Protein AF-A0A0L0D6B1-F1 (afdb_monomer)

Solvent-accessible surface area (backbone atoms only — not comparable to full-atom values): 14442 Å² total; per-residue (Å²): 142,92,82,85,78,77,82,73,66,74,79,76,73,70,81,92,78,76,87,82,82,88,80,96,65,91,81,49,82,68,56,59,53,52,51,50,52,52,47,51,52,50,51,51,51,50,52,54,49,52,52,51,53,51,51,53,53,50,52,52,55,50,50,55,50,49,51,54,49,50,53,50,52,53,48,51,53,51,49,52,54,51,51,54,52,49,53,53,50,50,52,51,50,51,53,50,51,54,50,49,53,55,49,53,54,50,52,53,53,49,52,51,53,51,53,52,52,53,54,50,49,55,52,49,53,53,51,50,53,53,50,52,53,50,50,54,50,51,50,52,50,49,28,50,50,26,43,52,49,54,51,50,46,49,52,52,36,55,51,57,54,67,32,67,84,54,46,52,61,52,52,53,56,47,70,73,44,100,58,55,72,68,59,37,54,49,48,53,52,50,51,42,50,53,52,36,55,51,49,46,52,52,52,48,54,51,31,40,76,69,70,75,34,84,74,83,35,50,68,61,64,59,48,52,51,49,48,53,52,50,53,52,49,51,52,52,49,53,53,52,59,73,65,55,78,92,84,84,89,86,81,134

Secondary structure (DSSP, 8-state):
---SSSSSSTTS----------------HHHHHHHHHHHHHHHHHHHHHHHHHHHHHHHHHHHHHHHHHHHHHHHHHHHHHHHHHHHHHHHHHHHHHHHHHHHHHHHHHHHHHHHHHHHHHHHHHHHHHHHHHHHHHHHHHHHHHHHHHHHHHHHHHHHHHTSHHHHHHHHHHHHHS---HHHHHHHHHHHHHHHHHHHHHHHHHHHHHTTS--SSS-HHHHHHHHHHHHHHHHHHHHHHHHTS----S---

Mean predicted aligned error: 19.85 Å

Radius of gyration: 70.92 Å; Cα contacts (8 Å, |Δi|>4): 52; chains: 1; bounding box: 145×28×189 Å

Structure (mmCIF, N/CA/C/O backbone):
data_AF-A0A0L0D6B1-F1
#
_entry.id   AF-A0A0L0D6B1-F1
#
loop_
_atom_site.group_PDB
_atom_site.id
_atom_site.type_symbol
_atom_site.label_atom_id
_atom_site.label_alt_id
_atom_site.label_comp_id
_atom_site.label_asym_id
_atom_site.label_entity_id
_atom_site.label_seq_id
_atom_site.pdbx_PDB_ins_code
_atom_site.Cartn_x
_atom_site.Cartn_y
_atom_site.Cartn_z
_atom_site.occupancy
_atom_site.B_iso_or_equiv
_atom_site.auth_seq_id
_atom_site.auth_comp_id
_atom_site.auth_asym_id
_atom_site.auth_atom_id
_atom_site.pdbx_PDB_model_num
ATOM 1 N N . MET A 1 1 ? 24.589 5.179 -78.604 1.00 42.34 1 MET A N 1
ATOM 2 C CA . MET A 1 1 ? 24.518 5.870 -79.911 1.00 42.34 1 MET A CA 1
ATOM 3 C C . MET A 1 1 ? 25.878 5.744 -80.586 1.00 42.34 1 MET A C 1
ATOM 5 O O . MET A 1 1 ? 26.685 6.653 -80.509 1.00 42.34 1 MET A O 1
ATOM 9 N N . LEU A 1 2 ? 26.159 4.575 -81.167 1.00 37.47 2 LEU A N 1
ATOM 10 C CA . LEU A 1 2 ? 27.399 4.261 -81.888 1.00 37.47 2 LEU A CA 1
ATOM 11 C C . LEU A 1 2 ? 27.005 3.917 -83.324 1.00 37.47 2 LEU A C 1
ATOM 13 O O . LEU A 1 2 ? 26.861 2.754 -83.682 1.00 37.47 2 LEU A O 1
ATOM 17 N N . GLN A 1 3 ? 26.690 4.942 -84.109 1.00 40.88 3 GLN A N 1
ATOM 18 C CA . GLN A 1 3 ? 26.280 4.781 -85.501 1.00 40.88 3 GLN A CA 1
ATOM 19 C C . GLN A 1 3 ? 26.744 6.027 -86.257 1.00 40.88 3 GLN A C 1
ATOM 21 O O . GLN A 1 3 ? 26.030 7.022 -86.328 1.00 40.88 3 GLN A O 1
ATOM 26 N N . GLY A 1 4 ? 27.997 6.018 -86.716 1.00 39.50 4 GLY A N 1
ATOM 27 C CA . GLY A 1 4 ? 28.553 7.181 -87.416 1.00 39.50 4 GLY A CA 1
ATOM 28 C C . GLY A 1 4 ? 30.048 7.178 -87.736 1.00 39.50 4 GLY A C 1
ATOM 29 O O . GLY A 1 4 ? 30.543 8.219 -88.150 1.00 39.50 4 GLY A O 1
ATOM 30 N N . MET A 1 5 ? 30.781 6.070 -87.559 1.00 37.62 5 MET A N 1
ATOM 31 C CA . MET A 1 5 ? 32.229 6.021 -87.852 1.00 37.62 5 MET A CA 1
ATOM 32 C C . MET A 1 5 ? 32.655 4.934 -88.853 1.00 37.62 5 MET A C 1
ATOM 34 O O . MET A 1 5 ? 33.845 4.794 -89.101 1.00 37.62 5 MET A O 1
ATOM 38 N N . ASP A 1 6 ? 31.715 4.236 -89.503 1.00 41.72 6 ASP A N 1
ATOM 39 C CA . ASP A 1 6 ? 32.041 3.210 -90.515 1.00 41.72 6 ASP A CA 1
ATOM 40 C C . ASP A 1 6 ? 32.075 3.733 -91.964 1.00 41.72 6 ASP A C 1
ATOM 42 O O . ASP A 1 6 ? 32.538 3.043 -92.866 1.00 41.72 6 ASP A O 1
ATOM 46 N N . SER A 1 7 ? 31.646 4.970 -92.233 1.00 42.31 7 SER A N 1
ATOM 47 C CA . SER A 1 7 ? 31.528 5.489 -93.609 1.00 42.31 7 SER A CA 1
ATOM 48 C C . SER A 1 7 ? 32.777 6.196 -94.158 1.00 42.31 7 SER A C 1
ATOM 50 O O . SER A 1 7 ? 32.750 6.686 -95.285 1.00 42.31 7 SER A O 1
ATOM 52 N N . SER A 1 8 ? 33.873 6.256 -93.395 1.00 42.72 8 SER A N 1
ATOM 53 C CA . SER A 1 8 ? 35.070 7.037 -93.766 1.00 42.72 8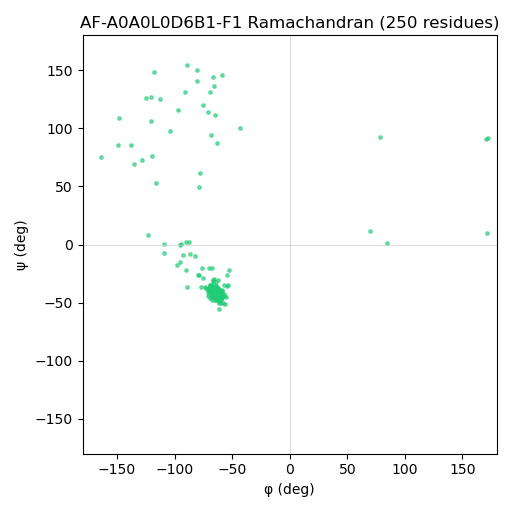 SER A CA 1
ATOM 54 C C . SER A 1 8 ? 36.281 6.184 -94.166 1.00 42.72 8 SER A C 1
ATOM 56 O O . SER A 1 8 ? 37.270 6.732 -94.651 1.00 42.72 8 SER A O 1
ATOM 58 N N . LEU A 1 9 ? 36.212 4.856 -94.008 1.00 42.78 9 LEU A N 1
ATOM 59 C CA . LEU A 1 9 ? 37.304 3.927 -94.339 1.00 42.78 9 LEU A CA 1
ATOM 60 C C . LEU A 1 9 ? 37.155 3.247 -95.714 1.00 42.78 9 LEU A C 1
ATOM 62 O O . LEU A 1 9 ? 38.158 2.838 -96.295 1.00 42.78 9 LEU A O 1
ATOM 66 N N . ASP A 1 10 ? 35.957 3.241 -96.308 1.00 41.00 10 ASP A N 1
ATOM 67 C CA . ASP A 1 10 ? 35.718 2.668 -97.647 1.00 41.00 10 ASP A CA 1
ATOM 68 C C . ASP A 1 10 ? 36.081 3.608 -98.815 1.00 41.00 10 ASP A C 1
ATOM 70 O O . ASP A 1 10 ? 36.161 3.184 -99.970 1.00 41.00 10 ASP A O 1
ATOM 74 N N . ALA A 1 11 ? 36.370 4.886 -98.544 1.00 42.19 11 ALA A N 1
ATOM 75 C CA . ALA A 1 11 ? 36.758 5.857 -99.574 1.00 42.19 11 ALA A CA 1
ATOM 76 C C . ALA A 1 11 ? 38.271 5.875 -99.885 1.00 42.19 11 ALA A C 1
ATOM 78 O O . ALA A 1 11 ? 38.688 6.517 -100.850 1.00 42.19 11 ALA A O 1
ATOM 79 N N . LEU A 1 12 ? 39.095 5.161 -99.107 1.00 41.00 12 LEU A N 1
ATOM 80 C CA . LEU A 1 12 ? 40.563 5.168 -99.220 1.00 41.00 12 LEU A CA 1
ATOM 81 C C . LEU A 1 12 ? 41.161 3.870 -99.785 1.00 41.00 12 LEU A C 1
ATOM 83 O O . LEU A 1 12 ? 42.371 3.799 -99.985 1.00 41.00 12 LEU A O 1
ATOM 87 N N . ASN A 1 13 ? 40.330 2.879 -100.123 1.00 39.78 13 ASN A N 1
ATOM 88 C CA . ASN A 1 13 ? 40.771 1.603 -100.689 1.00 39.78 13 ASN A CA 1
ATOM 89 C C . ASN A 1 13 ? 40.251 1.386 -102.121 1.00 39.78 13 ASN A C 1
ATOM 91 O O . ASN A 1 13 ? 39.626 0.377 -102.443 1.00 39.78 13 ASN A O 1
ATOM 95 N N . LYS A 1 14 ? 40.499 2.357 -103.008 1.00 36.47 14 LYS A N 1
ATOM 96 C CA . LYS A 1 14 ? 40.408 2.136 -104.458 1.00 36.47 14 LYS A CA 1
ATOM 97 C C . LYS A 1 14 ? 41.818 1.851 -104.983 1.00 36.47 14 LYS A C 1
ATOM 99 O O . LYS A 1 14 ? 42.659 2.749 -104.917 1.00 36.47 14 LYS A O 1
ATOM 104 N N . PRO A 1 15 ? 42.109 0.653 -105.520 1.00 37.66 15 PRO A N 1
ATOM 105 C CA . PRO A 1 15 ? 43.402 0.391 -106.133 1.00 37.66 15 PRO A CA 1
ATOM 106 C C . PRO A 1 15 ? 43.544 1.288 -107.366 1.00 37.66 15 PRO A C 1
ATOM 108 O O . PRO A 1 15 ? 42.848 1.109 -108.366 1.00 37.66 15 PRO A O 1
ATOM 111 N N . LEU A 1 16 ? 44.449 2.267 -107.296 1.00 44.72 16 LEU A N 1
ATOM 112 C CA . LEU A 1 16 ? 44.781 3.169 -108.401 1.00 44.72 16 LEU A CA 1
ATOM 113 C C . LEU A 1 16 ? 45.715 2.476 -109.414 1.00 44.72 16 LEU A C 1
ATOM 115 O O . LEU A 1 16 ? 46.751 3.004 -109.795 1.00 44.72 16 LEU A O 1
ATOM 119 N N . TRP A 1 17 ? 45.349 1.262 -109.829 1.00 43.31 17 TRP A N 1
ATOM 120 C CA . TRP A 1 17 ? 45.974 0.525 -110.925 1.00 43.31 17 TRP A CA 1
ATOM 121 C C . TRP A 1 17 ? 44.874 0.063 -111.884 1.00 43.31 17 TRP A C 1
ATOM 123 O O . TRP A 1 17 ? 44.515 -1.110 -111.954 1.00 43.31 17 TRP A O 1
ATOM 133 N N . ARG A 1 18 ? 44.313 1.014 -112.634 1.00 36.03 18 ARG A N 1
ATOM 134 C CA . ARG A 1 18 ? 43.729 0.742 -113.951 1.00 36.03 18 ARG A CA 1
ATOM 135 C C . ARG A 1 18 ? 44.474 1.602 -114.952 1.00 36.03 18 ARG A C 1
ATOM 137 O O . ARG A 1 18 ? 44.328 2.819 -114.957 1.00 36.03 18 ARG A O 1
ATOM 144 N N . GLY A 1 19 ? 45.319 0.941 -115.735 1.00 37.12 19 GLY A N 1
ATOM 145 C CA . GLY A 1 19 ? 45.907 1.528 -116.919 1.00 37.12 19 GLY A CA 1
ATOM 146 C C . GLY A 1 19 ? 44.840 1.713 -117.986 1.00 37.12 19 GLY A C 1
ATOM 147 O O . GLY A 1 19 ? 44.127 0.765 -118.300 1.00 37.12 19 GLY A O 1
ATOM 148 N N . ASP A 1 20 ? 44.806 2.910 -118.552 1.00 34.91 20 ASP A N 1
ATOM 149 C CA . ASP A 1 20 ? 44.482 3.099 -119.956 1.00 34.91 20 ASP A CA 1
ATOM 150 C C . ASP A 1 20 ? 45.758 3.596 -120.634 1.00 34.91 20 ASP A C 1
ATOM 152 O O . ASP A 1 20 ? 46.435 4.520 -120.177 1.00 34.91 20 ASP A O 1
ATOM 156 N N . ALA A 1 21 ? 46.146 2.868 -121.669 1.00 40.47 21 ALA A N 1
ATOM 157 C CA . ALA A 1 21 ? 47.404 3.019 -122.359 1.00 40.47 21 ALA A CA 1
ATOM 158 C C . ALA A 1 21 ? 47.307 4.036 -123.510 1.00 40.47 21 ALA A C 1
ATOM 160 O O . ALA A 1 21 ? 46.277 4.174 -124.160 1.00 40.47 21 ALA A O 1
ATOM 161 N N . VAL A 1 22 ? 48.472 4.614 -123.818 1.00 41.94 22 VAL A N 1
ATOM 162 C CA . VAL A 1 22 ? 48.889 5.201 -125.104 1.00 41.94 22 VAL A CA 1
ATOM 163 C C . VAL A 1 22 ? 48.367 6.603 -125.452 1.00 41.94 22 VAL A C 1
ATOM 165 O O . VAL A 1 22 ? 47.397 6.791 -126.176 1.00 41.94 22 VAL A O 1
ATOM 168 N N . GLY A 1 23 ? 49.181 7.593 -125.083 1.00 32.75 23 GLY A N 1
ATOM 169 C CA . GLY A 1 23 ? 49.345 8.849 -125.812 1.00 32.75 23 GLY A CA 1
ATOM 170 C C . GLY A 1 23 ? 50.830 9.204 -125.853 1.00 32.75 23 GLY A C 1
ATOM 171 O O . GLY A 1 23 ? 51.330 9.889 -124.968 1.00 32.75 23 GLY A O 1
ATOM 172 N N . ALA A 1 24 ? 51.561 8.672 -126.835 1.00 44.69 24 ALA A N 1
ATOM 173 C CA . ALA A 1 24 ? 52.976 8.961 -127.042 1.00 44.69 24 ALA A CA 1
ATOM 174 C C . ALA A 1 24 ? 53.162 10.417 -127.507 1.00 44.69 24 ALA A C 1
ATOM 176 O O . ALA A 1 24 ? 53.081 10.716 -128.695 1.00 44.69 24 ALA A O 1
ATOM 177 N N . ALA A 1 25 ? 53.423 11.315 -126.559 1.00 40.28 25 ALA A N 1
ATOM 178 C CA . ALA A 1 25 ? 53.996 12.632 -126.805 1.00 40.28 25 ALA A CA 1
ATOM 179 C C . ALA A 1 25 ? 55.315 12.718 -126.026 1.00 40.28 25 ALA A C 1
ATOM 181 O O . ALA A 1 25 ? 55.379 12.401 -124.843 1.00 40.28 25 ALA A O 1
ATOM 182 N N . SER A 1 26 ? 56.384 13.071 -126.730 1.00 43.28 26 SER A N 1
ATOM 183 C CA . SER A 1 26 ? 57.780 13.103 -126.287 1.00 43.28 26 SER A CA 1
ATOM 184 C C . SER A 1 26 ? 57.990 13.709 -124.888 1.00 43.28 26 SER A C 1
ATOM 186 O O . SER A 1 26 ? 58.058 14.932 -124.741 1.00 43.28 26 SER A O 1
ATOM 188 N N . ALA A 1 27 ? 58.157 12.861 -123.870 1.00 48.22 27 ALA A N 1
ATOM 189 C CA . ALA A 1 27 ? 58.626 13.277 -122.552 1.00 48.22 27 ALA A CA 1
ATOM 190 C C . ALA A 1 27 ? 60.111 13.654 -122.652 1.00 48.22 27 ALA A C 1
ATOM 192 O O . ALA A 1 27 ? 60.967 12.819 -122.948 1.00 48.22 27 ALA A O 1
ATOM 193 N N . THR A 1 28 ? 60.423 14.932 -122.452 1.00 53.97 28 THR A N 1
ATOM 194 C CA . THR A 1 28 ? 61.806 15.413 -122.394 1.00 53.97 28 THR A CA 1
ATOM 195 C C . THR A 1 28 ? 62.385 15.137 -120.998 1.00 53.97 28 THR A C 1
ATOM 197 O O . THR A 1 28 ? 61.646 15.171 -120.017 1.00 53.97 28 THR A O 1
ATOM 200 N N . PRO A 1 29 ? 63.704 14.906 -120.846 1.00 56.00 29 PRO A N 1
ATOM 201 C CA . PRO A 1 29 ? 64.325 14.584 -119.550 1.00 56.00 29 PRO A CA 1
ATOM 202 C C . PRO A 1 29 ? 64.017 15.575 -118.406 1.00 56.00 29 PRO A C 1
ATOM 204 O O . PRO A 1 29 ? 64.104 15.218 -117.233 1.00 56.00 29 PRO A O 1
ATOM 207 N N . GLY A 1 30 ? 63.631 16.815 -118.731 1.00 56.50 30 GLY A N 1
ATOM 208 C CA . GLY A 1 30 ? 63.202 17.827 -117.761 1.00 56.50 30 GLY A CA 1
ATOM 209 C C . GLY A 1 30 ? 61.791 17.631 -117.181 1.00 56.50 30 GLY A C 1
ATOM 210 O O . GLY A 1 30 ? 61.564 18.018 -116.034 1.00 56.50 30 GLY A O 1
ATOM 211 N N . SER A 1 31 ? 60.852 17.009 -117.909 1.00 57.62 31 SER A N 1
ATOM 212 C CA . SER A 1 31 ? 59.475 16.791 -117.426 1.00 57.62 31 SER A CA 1
ATOM 213 C C . SER A 1 31 ? 59.393 15.642 -116.415 1.00 57.62 31 SER A C 1
ATOM 215 O O . SER A 1 31 ? 58.711 15.746 -115.404 1.00 57.62 31 SER A O 1
ATOM 217 N N . LEU A 1 32 ? 60.186 14.585 -116.613 1.00 57.62 32 LEU A N 1
ATOM 218 C CA . LEU A 1 32 ? 60.272 13.467 -115.666 1.00 57.62 32 LEU A CA 1
ATOM 219 C C . LEU A 1 32 ? 60.920 13.880 -114.339 1.00 57.62 32 LEU A C 1
ATOM 221 O O . LEU A 1 32 ? 60.501 13.433 -113.277 1.00 57.62 32 LEU A O 1
ATOM 225 N N . ARG A 1 33 ? 61.921 14.769 -114.379 1.00 62.81 33 ARG A N 1
ATOM 226 C CA . ARG A 1 33 ? 62.564 15.291 -113.164 1.00 62.81 33 ARG A CA 1
ATOM 227 C C . ARG A 1 33 ? 61.608 16.149 -112.335 1.00 62.81 33 ARG A C 1
ATOM 229 O O . ARG A 1 33 ? 61.626 16.068 -111.113 1.00 62.81 33 ARG A O 1
ATOM 236 N N . THR A 1 34 ? 60.775 16.952 -112.991 1.00 66.62 34 THR A N 1
ATOM 237 C CA . THR A 1 34 ? 59.786 17.803 -112.314 1.00 66.62 34 THR A CA 1
ATOM 238 C C . THR A 1 34 ? 58.612 16.994 -111.763 1.00 66.62 34 THR A C 1
ATOM 240 O O . THR A 1 34 ? 58.169 17.260 -110.648 1.00 66.62 34 TH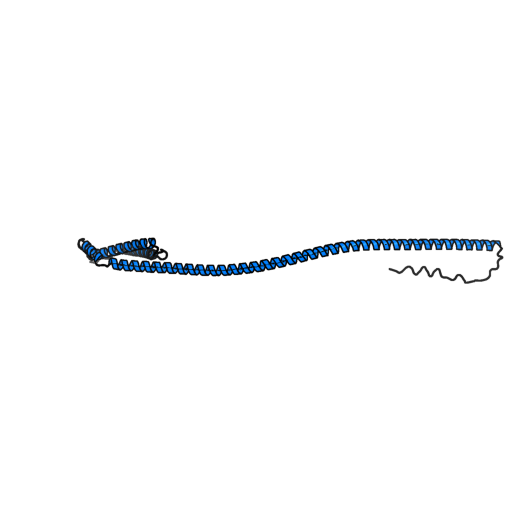R A O 1
ATOM 243 N N . GLU A 1 35 ? 58.164 15.949 -112.463 1.00 65.00 35 GLU A N 1
ATOM 244 C CA . GLU A 1 35 ? 57.161 15.010 -111.942 1.00 65.00 35 GLU A CA 1
ATOM 245 C C . GLU A 1 35 ? 57.675 14.179 -110.760 1.00 65.00 35 GLU A C 1
ATOM 247 O O . GLU A 1 35 ? 56.935 13.971 -109.796 1.00 65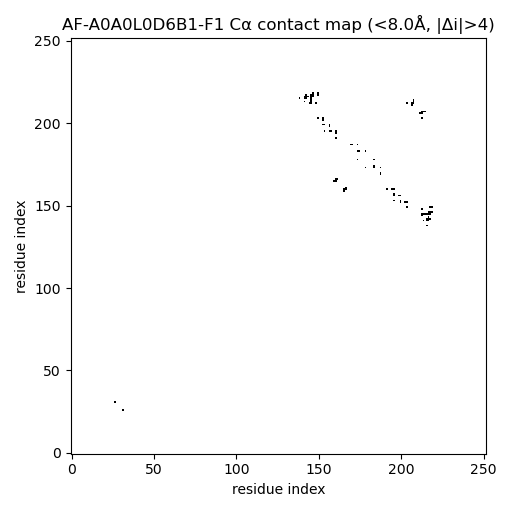.00 35 GLU A O 1
ATOM 252 N N . LEU A 1 36 ? 58.942 13.752 -110.795 1.00 68.88 36 LEU A N 1
ATOM 253 C CA . LEU A 1 36 ? 59.585 13.019 -109.703 1.00 68.88 36 LEU A CA 1
ATOM 254 C C . LEU A 1 36 ? 59.740 13.897 -108.452 1.00 68.88 36 LEU A C 1
ATOM 256 O O . LEU A 1 36 ? 59.393 13.467 -107.356 1.00 68.88 36 LEU A O 1
ATOM 260 N N . GLU A 1 37 ? 60.185 15.145 -108.613 1.00 70.12 37 GLU A N 1
ATOM 261 C CA . GLU A 1 37 ? 60.279 16.112 -107.512 1.00 70.12 37 GLU A CA 1
ATOM 262 C C . GLU A 1 37 ? 58.893 16.404 -106.910 1.00 70.12 37 GLU A C 1
ATOM 264 O O . GLU A 1 37 ? 58.716 16.414 -105.692 1.00 70.12 37 GLU A O 1
ATOM 269 N N . ALA A 1 38 ? 57.867 16.547 -107.758 1.00 67.44 38 ALA A N 1
ATOM 270 C CA . ALA A 1 38 ? 56.485 16.710 -107.315 1.00 67.44 38 ALA A CA 1
ATOM 271 C C . ALA A 1 38 ? 55.931 15.451 -106.621 1.00 67.44 38 ALA A C 1
ATOM 273 O O . ALA A 1 38 ? 55.082 15.554 -105.733 1.00 67.44 38 ALA A O 1
ATOM 274 N N . ALA A 1 39 ? 56.370 14.252 -107.007 1.00 66.62 39 ALA A N 1
ATOM 275 C CA . ALA A 1 39 ? 56.014 13.007 -106.329 1.00 66.62 39 ALA A CA 1
ATOM 276 C C . ALA A 1 39 ? 56.691 12.898 -104.952 1.00 66.62 39 ALA A C 1
ATOM 278 O O . ALA A 1 39 ? 56.009 12.601 -103.972 1.00 66.62 39 ALA A O 1
ATOM 279 N N . PHE A 1 40 ? 57.983 13.228 -104.841 1.00 73.00 40 PHE A N 1
ATOM 280 C CA . PHE A 1 40 ? 58.695 13.254 -103.559 1.00 73.00 40 PHE A CA 1
ATOM 281 C C . PHE A 1 40 ? 58.160 14.324 -102.611 1.00 73.00 40 PHE A C 1
ATOM 283 O O . PHE A 1 40 ? 57.977 14.047 -101.428 1.00 73.00 40 PHE A O 1
ATOM 290 N N . SER A 1 41 ? 57.829 15.513 -103.118 1.00 71.81 41 SER A N 1
ATOM 291 C CA . SER A 1 41 ? 57.185 16.563 -102.324 1.00 71.81 41 SER A CA 1
ATOM 292 C C . SER A 1 41 ? 55.817 16.113 -101.796 1.00 71.81 41 SER A C 1
ATOM 294 O O . SER A 1 41 ? 55.516 16.296 -100.615 1.00 71.81 41 SER A O 1
ATOM 296 N N . ARG A 1 42 ? 55.018 15.423 -102.624 1.00 72.62 42 ARG A N 1
ATOM 297 C CA . ARG A 1 42 ? 53.746 14.821 -102.190 1.00 72.62 42 ARG A CA 1
ATOM 298 C C . ARG A 1 42 ? 53.950 13.731 -101.139 1.00 72.62 42 ARG A C 1
ATOM 300 O O . ARG A 1 42 ? 53.222 13.707 -100.153 1.00 72.62 42 ARG A O 1
ATOM 307 N N . GLN A 1 43 ? 54.947 12.865 -101.301 1.00 71.19 43 GLN A N 1
ATOM 308 C CA . GLN A 1 43 ? 55.238 11.815 -100.325 1.00 71.19 43 GLN A CA 1
ATOM 309 C C . GLN A 1 43 ? 55.780 12.378 -99.002 1.00 71.19 43 GLN A C 1
ATOM 311 O O . GLN A 1 43 ?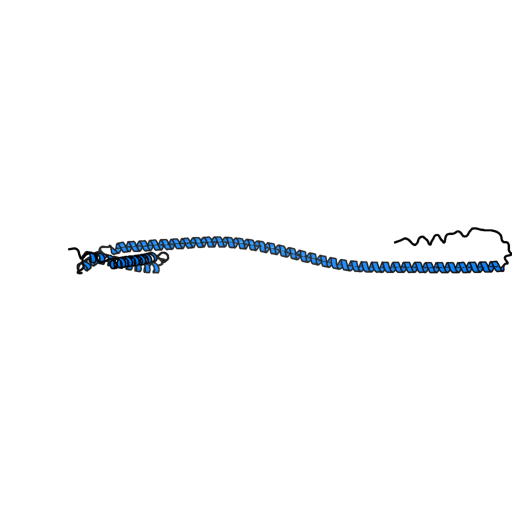 55.405 11.898 -97.935 1.00 71.19 43 GLN A O 1
ATOM 316 N N . ALA A 1 44 ? 56.593 13.436 -99.049 1.00 72.31 44 ALA A N 1
ATOM 317 C CA . ALA A 1 44 ? 57.040 14.159 -97.863 1.00 72.31 44 ALA A CA 1
ATOM 318 C C . ALA A 1 44 ? 55.858 14.797 -97.114 1.00 72.31 44 ALA A C 1
ATOM 320 O O . ALA A 1 44 ? 55.766 14.659 -95.895 1.00 72.31 44 ALA A O 1
ATOM 321 N N . ALA A 1 45 ? 54.914 15.410 -97.837 1.00 70.88 45 ALA A N 1
ATOM 322 C CA . ALA A 1 45 ? 53.701 15.976 -97.250 1.00 70.88 45 ALA A CA 1
ATOM 323 C C . ALA A 1 45 ? 52.812 14.904 -96.593 1.00 70.88 45 ALA A C 1
ATOM 325 O O . ALA A 1 45 ? 52.311 15.107 -95.488 1.00 70.88 45 ALA A O 1
ATOM 326 N N . VAL A 1 46 ? 52.660 13.736 -97.228 1.00 77.19 46 VAL A N 1
ATOM 327 C CA . VAL A 1 46 ? 51.910 12.602 -96.658 1.00 77.19 46 VAL A CA 1
ATOM 328 C C . VAL A 1 46 ? 52.591 12.063 -95.400 1.00 77.19 46 VAL A C 1
ATOM 330 O O . VAL A 1 46 ? 51.926 11.862 -94.388 1.00 77.19 46 VAL A O 1
ATOM 333 N N . ASN A 1 47 ? 53.912 11.885 -95.415 1.00 74.38 47 ASN A N 1
ATOM 334 C CA . ASN A 1 47 ? 54.651 11.421 -94.239 1.00 74.38 47 ASN A CA 1
ATOM 335 C C . ASN A 1 47 ? 54.555 12.415 -93.072 1.00 74.38 47 ASN A C 1
ATOM 337 O O . ASN A 1 47 ? 54.401 12.002 -91.923 1.00 74.38 47 ASN A O 1
ATOM 341 N N . GLN A 1 48 ? 54.595 13.719 -93.356 1.00 77.00 48 GLN A N 1
ATOM 342 C CA . GLN A 1 48 ? 54.423 14.760 -92.343 1.00 77.00 48 GLN A CA 1
ATOM 343 C C . GLN A 1 48 ? 53.007 14.752 -91.749 1.00 77.00 48 GLN A C 1
ATOM 345 O O . GLN A 1 48 ? 52.849 14.871 -90.534 1.00 77.00 48 GLN A O 1
ATOM 350 N N . PHE A 1 49 ? 51.985 14.559 -92.586 1.00 75.94 49 PHE A N 1
ATOM 351 C CA . PHE A 1 49 ? 50.603 14.417 -92.132 1.00 75.94 49 PHE A CA 1
ATOM 352 C C . PHE A 1 49 ? 50.422 13.179 -91.245 1.00 75.94 49 PHE A C 1
ATOM 354 O O . PHE A 1 49 ? 49.878 13.291 -90.149 1.00 75.94 49 PHE A O 1
ATOM 361 N N . LEU A 1 50 ? 50.948 12.023 -91.665 1.00 73.75 50 LEU A N 1
ATOM 362 C CA . LEU A 1 50 ? 50.879 10.782 -90.888 1.00 73.75 50 LEU A CA 1
ATOM 363 C C . LEU A 1 50 ? 51.574 10.921 -89.527 1.00 73.75 50 LEU A C 1
ATOM 365 O O . LEU A 1 50 ? 51.001 10.543 -88.502 1.00 73.75 50 LEU A O 1
ATOM 369 N N . ALA A 1 51 ? 52.755 11.543 -89.490 1.00 74.38 51 ALA A N 1
ATOM 370 C CA . ALA A 1 51 ? 53.442 11.843 -88.237 1.00 74.38 51 ALA A CA 1
ATOM 371 C C . ALA A 1 51 ? 52.586 12.737 -87.324 1.00 74.38 51 ALA A C 1
ATOM 373 O O . ALA A 1 51 ? 52.393 12.405 -86.155 1.00 74.38 51 ALA A O 1
ATOM 374 N N . HIS A 1 52 ? 51.988 13.806 -87.857 1.00 72.88 52 HIS A N 1
ATOM 375 C CA . HIS A 1 52 ? 51.119 14.692 -87.081 1.00 72.88 52 HIS A CA 1
ATOM 376 C C . HIS A 1 52 ? 49.869 13.974 -86.542 1.00 72.88 52 HIS A C 1
ATOM 378 O O . HIS A 1 52 ? 49.513 14.143 -85.378 1.00 72.88 52 HIS A O 1
ATOM 384 N N . THR A 1 53 ? 49.238 13.109 -87.345 1.00 74.25 53 THR A N 1
ATOM 385 C CA . THR A 1 53 ? 48.086 12.310 -86.894 1.00 74.25 53 THR A CA 1
ATOM 386 C C . THR A 1 53 ? 48.454 11.300 -85.809 1.00 74.25 53 THR A C 1
ATOM 388 O O . THR A 1 53 ? 47.691 11.126 -84.863 1.00 74.25 53 THR A O 1
ATOM 391 N N . SER A 1 54 ? 49.641 10.686 -85.885 1.00 72.12 54 SER A N 1
ATOM 392 C CA . SER A 1 54 ? 50.121 9.764 -84.849 1.00 72.12 54 SER A CA 1
ATOM 393 C C . SER A 1 54 ? 50.387 10.476 -83.519 1.00 72.12 54 SER A C 1
ATOM 395 O O . SER A 1 54 ? 50.005 9.970 -82.466 1.00 72.12 54 SER A O 1
ATOM 397 N N . VAL A 1 55 ? 50.948 11.691 -83.563 1.00 76.81 55 VAL A N 1
ATOM 398 C CA . VAL A 1 55 ? 51.159 12.520 -82.370 1.00 76.81 55 VAL A CA 1
ATOM 399 C C . VAL A 1 55 ? 49.821 12.928 -81.758 1.00 76.81 55 VAL A C 1
ATOM 401 O O . VAL A 1 55 ? 49.636 12.741 -80.560 1.00 76.81 55 VAL A O 1
ATOM 404 N N . LEU A 1 56 ? 48.856 13.392 -82.556 1.00 72.44 56 LEU A N 1
ATOM 405 C CA . LEU A 1 56 ? 47.513 13.719 -82.063 1.00 72.44 56 LEU A CA 1
ATOM 406 C C . LEU A 1 56 ? 46.815 12.512 -81.425 1.00 72.44 56 LEU A C 1
ATOM 408 O O . LEU A 1 56 ? 46.257 12.637 -80.340 1.00 72.44 56 LEU A O 1
ATOM 412 N N . SER A 1 57 ? 46.903 11.338 -82.054 1.00 73.06 57 SER A N 1
ATOM 413 C CA . SER A 1 57 ? 46.369 10.096 -81.487 1.00 73.06 57 SER A CA 1
ATOM 414 C C . SER A 1 57 ? 47.039 9.741 -80.157 1.00 73.06 57 SER A C 1
ATOM 416 O O . SER A 1 57 ? 46.354 9.310 -79.235 1.00 73.06 57 SER A O 1
ATOM 418 N N . SER A 1 58 ? 48.356 9.939 -80.036 1.00 74.69 58 SER A N 1
ATOM 419 C CA . SER A 1 58 ? 49.073 9.687 -78.782 1.00 74.69 58 SER A CA 1
ATOM 420 C C . SER A 1 58 ? 48.683 10.678 -77.680 1.00 74.69 58 SER A C 1
ATOM 422 O O . SER A 1 58 ? 48.482 10.269 -76.541 1.00 74.69 58 SER A O 1
ATOM 424 N N . VAL A 1 59 ? 48.492 11.959 -78.014 1.00 76.69 59 VAL A N 1
ATOM 425 C CA . VAL A 1 59 ? 48.061 12.995 -77.063 1.00 76.69 59 VAL A CA 1
ATOM 426 C C . VAL A 1 59 ? 46.651 12.710 -76.553 1.00 76.69 59 VAL A C 1
ATOM 428 O O . VAL A 1 59 ? 46.446 12.746 -75.346 1.00 76.69 59 VAL A O 1
ATOM 431 N N . LEU A 1 60 ? 45.720 12.341 -77.438 1.00 79.38 60 LEU A N 1
ATOM 432 C CA . LEU A 1 60 ? 44.363 11.940 -77.047 1.00 79.38 60 LEU A CA 1
ATOM 433 C C . LEU A 1 60 ? 44.381 10.732 -76.100 1.00 79.38 60 LEU A C 1
ATOM 435 O O . LEU A 1 60 ? 43.737 10.765 -75.060 1.00 79.38 60 LEU A O 1
ATOM 439 N N . SER A 1 61 ? 45.193 9.709 -76.393 1.00 80.38 61 SER A N 1
ATOM 440 C CA . SER A 1 61 ? 45.306 8.537 -75.511 1.00 80.38 61 SER A CA 1
ATOM 441 C C . SER A 1 61 ? 45.923 8.848 -74.138 1.00 80.38 61 SER A C 1
ATOM 443 O O . SER A 1 61 ? 45.601 8.192 -73.151 1.00 80.38 61 SER A O 1
ATOM 445 N N . ILE A 1 62 ? 46.811 9.846 -74.055 1.00 81.75 62 ILE A N 1
ATOM 446 C CA . ILE A 1 62 ? 47.394 10.305 -72.786 1.00 81.75 62 ILE A CA 1
ATOM 447 C C . ILE A 1 62 ? 46.358 11.086 -71.974 1.00 81.75 62 ILE A C 1
ATOM 449 O O . ILE A 1 62 ? 46.326 10.947 -70.753 1.00 81.75 62 ILE A O 1
ATOM 453 N N . ASP A 1 63 ? 45.518 11.881 -72.635 1.00 81.69 63 ASP A N 1
ATOM 454 C CA . ASP A 1 63 ? 44.448 12.644 -71.989 1.00 81.69 63 ASP A CA 1
ATOM 455 C C . ASP A 1 63 ? 43.392 11.706 -71.383 1.00 81.69 63 ASP A C 1
ATOM 457 O O . ASP A 1 63 ? 43.105 11.790 -70.191 1.00 81.69 63 ASP A O 1
ATOM 461 N N . GLU A 1 64 ? 42.948 10.701 -72.148 1.00 84.31 64 GLU A N 1
ATOM 462 C CA . GLU A 1 64 ? 42.047 9.642 -71.666 1.00 84.31 64 GLU A CA 1
ATOM 463 C C . GLU A 1 64 ? 42.652 8.857 -70.486 1.00 84.31 64 GLU A C 1
ATOM 465 O O . GLU A 1 64 ? 41.969 8.543 -69.508 1.00 84.31 64 GLU A O 1
ATOM 470 N N . LEU A 1 65 ? 43.958 8.561 -70.530 1.00 84.25 65 LEU A N 1
ATOM 471 C CA . LEU A 1 65 ? 44.659 7.912 -69.417 1.00 84.25 65 LEU A CA 1
ATOM 472 C C . LEU A 1 65 ? 44.743 8.803 -68.174 1.00 84.25 65 LEU A C 1
ATOM 474 O O . LEU A 1 65 ? 44.669 8.289 -67.057 1.00 84.25 65 LEU A O 1
ATOM 478 N N . ASN A 1 66 ? 44.915 10.112 -68.340 1.00 87.00 66 ASN A N 1
ATOM 479 C CA . ASN A 1 66 ? 44.949 11.049 -67.222 1.00 87.00 66 ASN A CA 1
ATOM 480 C C . ASN A 1 66 ? 43.562 11.217 -66.592 1.00 87.00 66 ASN A C 1
ATOM 482 O O . ASN A 1 66 ? 43.462 11.209 -65.368 1.00 87.00 66 ASN A O 1
ATOM 486 N N . GLU A 1 67 ? 42.501 11.285 -67.397 1.00 86.38 67 GLU A N 1
ATOM 487 C CA . GLU A 1 67 ? 41.115 11.317 -66.915 1.00 86.38 67 GLU A CA 1
ATOM 488 C C . GLU A 1 67 ? 40.755 10.023 -66.168 1.00 86.38 67 GLU A C 1
ATOM 490 O O . GLU A 1 67 ? 40.219 10.054 -65.057 1.00 86.38 67 GLU A O 1
ATOM 495 N N . SER A 1 68 ? 41.143 8.865 -66.710 1.00 81.12 68 SER A N 1
ATOM 496 C CA . SER A 1 68 ? 40.953 7.581 -66.030 1.00 81.12 68 SER A CA 1
ATOM 497 C C . SER A 1 68 ? 41.747 7.490 -64.723 1.00 81.12 68 SER A C 1
ATOM 499 O O . SER A 1 68 ? 41.253 6.938 -63.745 1.00 81.12 68 SER A O 1
ATOM 501 N N . ARG A 1 69 ? 42.962 8.047 -64.660 1.00 85.50 69 ARG A N 1
ATOM 502 C CA . ARG A 1 69 ? 43.730 8.110 -63.405 1.00 85.50 69 ARG A CA 1
ATOM 503 C C . ARG A 1 69 ? 43.077 9.030 -62.385 1.00 85.50 69 ARG A C 1
ATOM 505 O O . ARG A 1 69 ? 43.036 8.671 -61.215 1.00 85.50 69 ARG A O 1
ATOM 512 N N . HIS A 1 70 ? 42.560 10.175 -62.821 1.00 88.56 70 HIS A N 1
ATOM 513 C CA . HIS A 1 70 ? 41.893 11.116 -61.932 1.00 88.56 70 HIS A CA 1
ATOM 514 C C . HIS A 1 70 ? 40.617 10.515 -61.327 1.00 88.56 70 HIS A C 1
ATOM 516 O O . HIS A 1 70 ? 40.429 10.557 -60.114 1.00 88.56 70 HIS A O 1
ATOM 522 N N . THR A 1 71 ? 39.800 9.853 -62.146 1.00 88.38 71 THR A N 1
ATOM 523 C CA . THR A 1 71 ? 38.597 9.150 -61.669 1.00 88.38 71 THR A CA 1
ATOM 524 C C . THR A 1 71 ? 38.930 7.986 -60.734 1.00 88.38 71 THR A C 1
ATOM 526 O O . THR A 1 71 ? 38.229 7.788 -59.747 1.00 88.38 71 THR A O 1
ATOM 529 N N . ILE A 1 72 ? 40.018 7.244 -60.978 1.00 87.94 72 ILE A N 1
ATOM 530 C CA . ILE A 1 72 ? 40.498 6.217 -60.036 1.00 87.94 72 ILE A CA 1
ATOM 531 C C . ILE A 1 72 ? 40.877 6.852 -58.695 1.00 87.94 72 ILE A C 1
ATOM 533 O O . ILE A 1 72 ? 40.439 6.350 -57.667 1.00 87.94 72 ILE A O 1
ATOM 537 N N . THR A 1 73 ? 41.615 7.966 -58.692 1.00 89.25 73 THR A N 1
ATOM 538 C CA . THR A 1 73 ? 41.973 8.646 -57.436 1.00 89.25 73 THR A CA 1
ATOM 539 C C . THR A 1 73 ? 40.749 9.176 -56.686 1.00 89.25 73 THR A C 1
ATOM 541 O O . THR A 1 73 ? 40.671 9.014 -55.476 1.00 89.25 73 THR A O 1
ATOM 544 N N . GLU A 1 74 ? 39.748 9.723 -57.384 1.00 90.38 74 GLU A N 1
ATOM 545 C CA . GLU A 1 74 ? 38.496 10.163 -56.748 1.00 90.38 74 GLU A CA 1
ATOM 546 C C . GLU A 1 74 ? 37.706 8.990 -56.148 1.00 90.38 74 GLU A C 1
ATOM 548 O O . GLU A 1 74 ? 37.111 9.116 -55.077 1.00 90.38 74 GLU A O 1
ATOM 553 N N . LEU A 1 75 ? 37.702 7.833 -56.817 1.00 89.06 75 LEU A N 1
ATOM 554 C CA . LEU A 1 75 ? 37.069 6.620 -56.300 1.00 89.06 75 LEU A CA 1
ATOM 555 C C . LEU A 1 75 ? 37.828 6.038 -55.103 1.00 89.06 75 LEU A C 1
ATOM 557 O O . LEU A 1 75 ? 37.187 5.538 -54.182 1.00 89.06 75 LEU A O 1
ATOM 561 N N . GLU A 1 76 ? 39.160 6.096 -55.102 1.00 89.56 76 GLU A N 1
ATOM 562 C CA . GLU A 1 76 ? 39.995 5.679 -53.969 1.00 89.56 76 GLU A CA 1
ATOM 563 C C . GLU A 1 76 ? 39.753 6.570 -52.743 1.00 89.56 76 GLU A C 1
ATOM 565 O O . GLU A 1 76 ? 39.518 6.041 -51.654 1.00 89.56 76 GLU A O 1
ATOM 570 N N . ASP A 1 77 ? 39.706 7.892 -52.929 1.00 89.88 77 ASP A N 1
ATOM 571 C CA . ASP A 1 77 ? 39.384 8.846 -51.863 1.00 89.88 77 ASP A CA 1
ATOM 572 C C . ASP A 1 77 ? 37.955 8.623 -51.339 1.00 89.88 77 ASP A C 1
ATOM 574 O O . ASP A 1 77 ? 37.735 8.507 -50.133 1.00 89.88 77 ASP A O 1
ATOM 578 N N . SER A 1 78 ? 36.976 8.445 -52.235 1.00 88.69 78 SER A N 1
ATOM 579 C CA . SER A 1 78 ? 35.596 8.153 -51.834 1.00 88.69 78 SER A CA 1
ATOM 580 C C . SER A 1 78 ? 35.463 6.809 -51.108 1.00 88.69 78 SER A C 1
ATOM 582 O O . SER A 1 78 ? 34.655 6.677 -50.187 1.00 88.69 78 SER A O 1
ATOM 584 N N . LEU A 1 79 ? 36.238 5.792 -51.492 1.00 88.88 79 LEU A N 1
ATOM 585 C CA . LEU A 1 79 ? 36.257 4.503 -50.803 1.00 88.88 79 LEU A CA 1
ATOM 586 C C . LEU A 1 79 ? 36.867 4.632 -49.402 1.00 88.88 79 LEU A C 1
ATOM 588 O O . LEU A 1 79 ? 36.353 4.021 -48.463 1.00 88.88 79 LEU A O 1
ATOM 592 N N . ALA A 1 80 ? 37.924 5.434 -49.252 1.00 89.25 80 ALA A N 1
ATOM 593 C CA . ALA A 1 80 ? 38.529 5.724 -47.957 1.00 89.25 80 ALA A CA 1
ATOM 594 C C . ALA A 1 80 ? 37.539 6.444 -47.025 1.00 89.25 80 ALA A C 1
ATOM 596 O O . ALA A 1 80 ? 37.363 6.019 -45.881 1.00 89.25 80 ALA A O 1
ATOM 597 N N . ASP A 1 81 ? 36.819 7.447 -47.536 1.00 90.69 81 ASP A N 1
ATOM 598 C CA . ASP A 1 81 ? 35.778 8.157 -46.786 1.00 90.69 81 ASP A CA 1
ATOM 599 C C . ASP A 1 81 ? 34.649 7.213 -46.347 1.00 90.69 81 ASP A C 1
ATOM 601 O O . ASP A 1 81 ? 34.259 7.194 -45.177 1.00 90.69 81 ASP A O 1
ATOM 605 N N . HIS A 1 82 ? 34.149 6.364 -47.253 1.00 88.56 82 HIS A N 1
ATOM 606 C CA . HIS A 1 82 ? 33.120 5.379 -46.912 1.00 88.56 82 HIS A CA 1
ATOM 607 C C . HIS A 1 82 ? 33.604 4.342 -45.891 1.00 88.56 82 HIS A C 1
ATOM 609 O O . HIS A 1 82 ? 32.827 3.940 -45.026 1.00 88.56 82 HIS A O 1
ATOM 615 N N . SER A 1 83 ? 34.869 3.916 -45.963 1.00 89.44 83 SER A N 1
ATOM 616 C CA . SER A 1 83 ? 35.458 3.005 -44.975 1.00 89.44 83 SER A CA 1
ATOM 617 C C . SER A 1 83 ? 35.490 3.639 -43.587 1.00 89.44 83 SER A C 1
ATOM 619 O O . SER A 1 83 ? 35.142 2.983 -42.610 1.00 89.44 83 SER A O 1
ATOM 621 N N . MET A 1 84 ? 35.858 4.919 -43.499 1.00 90.44 84 MET A N 1
ATOM 622 C CA . MET A 1 84 ? 35.898 5.641 -42.228 1.00 90.44 84 MET A CA 1
ATOM 623 C C . MET A 1 84 ? 34.495 5.796 -41.621 1.00 90.44 84 MET A C 1
ATOM 625 O O . MET A 1 84 ? 34.313 5.588 -40.423 1.00 90.44 84 MET A O 1
ATOM 629 N N . ILE A 1 85 ? 33.485 6.078 -42.453 1.00 91.06 85 ILE A N 1
ATOM 630 C CA . ILE A 1 85 ? 32.080 6.149 -42.021 1.00 91.06 85 ILE A CA 1
ATOM 631 C C . ILE A 1 85 ? 31.576 4.782 -41.538 1.00 91.06 85 ILE A C 1
ATOM 633 O O . ILE A 1 85 ? 30.841 4.710 -40.555 1.00 91.06 85 ILE A O 1
ATOM 637 N N . LEU A 1 86 ? 31.951 3.690 -42.212 1.00 88.38 86 LEU A N 1
ATOM 638 C CA . LEU A 1 86 ? 31.566 2.338 -41.797 1.00 88.38 86 LEU A CA 1
ATOM 639 C C . LEU A 1 86 ? 32.165 1.959 -40.440 1.00 88.38 86 LEU A C 1
ATOM 641 O O . LEU A 1 86 ? 31.459 1.366 -39.625 1.00 88.38 86 LEU A O 1
ATOM 645 N N . ASP A 1 87 ? 33.416 2.333 -40.173 1.00 90.81 87 ASP A N 1
ATOM 646 C CA . ASP A 1 87 ? 34.046 2.110 -38.868 1.00 90.81 87 ASP A CA 1
ATOM 647 C C . ASP A 1 87 ? 33.354 2.922 -37.757 1.00 90.81 87 ASP A C 1
ATOM 649 O O . ASP A 1 87 ? 33.072 2.395 -36.677 1.00 90.81 87 ASP A O 1
ATOM 653 N N . GLU A 1 88 ? 32.994 4.182 -38.020 1.00 92.50 88 GLU A N 1
ATOM 654 C CA . GLU A 1 88 ? 32.224 5.003 -37.074 1.00 92.50 88 GLU A CA 1
ATOM 655 C C . GLU A 1 88 ? 30.818 4.422 -36.830 1.00 92.50 88 GLU A C 1
ATOM 657 O O . GLU A 1 88 ? 30.351 4.319 -35.693 1.00 92.50 88 GLU A O 1
ATOM 662 N N . LEU A 1 89 ? 30.146 3.944 -37.877 1.00 90.38 89 LEU A N 1
ATOM 663 C CA . LEU A 1 89 ? 28.846 3.297 -37.731 1.00 90.38 89 LEU A CA 1
ATOM 664 C C . LEU A 1 89 ? 28.954 1.987 -36.936 1.00 90.38 89 LEU A C 1
ATOM 666 O O . LEU A 1 89 ? 28.098 1.688 -36.110 1.00 90.38 89 LEU A O 1
ATOM 670 N N . ASN A 1 90 ? 30.015 1.212 -37.148 1.00 92.44 90 ASN A N 1
ATOM 671 C CA . ASN A 1 90 ? 30.223 -0.028 -36.414 1.00 92.44 90 ASN A CA 1
ATOM 672 C C . ASN A 1 90 ? 30.460 0.232 -34.918 1.00 92.44 90 ASN A C 1
ATOM 674 O O . ASN A 1 90 ? 29.865 -0.441 -34.079 1.00 92.44 90 ASN A O 1
ATOM 678 N N . THR A 1 91 ? 31.254 1.252 -34.576 1.00 93.25 91 THR A N 1
ATOM 679 C CA . THR A 1 91 ? 31.485 1.625 -33.168 1.00 93.25 91 THR A CA 1
ATOM 680 C C . THR A 1 91 ? 30.212 2.138 -32.494 1.00 93.25 91 THR A C 1
ATOM 682 O O . THR A 1 91 ? 29.911 1.738 -31.371 1.00 93.25 91 THR A O 1
ATOM 685 N N . THR A 1 92 ? 29.407 2.952 -33.185 1.00 92.62 92 THR A N 1
ATOM 686 C CA . THR A 1 92 ? 28.118 3.427 -32.647 1.00 92.62 92 THR A CA 1
ATOM 687 C C . THR A 1 92 ? 27.096 2.303 -32.475 1.00 92.62 92 THR A C 1
ATOM 689 O O . THR A 1 92 ? 26.352 2.301 -31.494 1.00 92.62 92 THR A O 1
ATOM 692 N N . VAL A 1 93 ? 27.062 1.320 -33.380 1.00 92.94 93 VAL A N 1
ATOM 693 C CA . VAL A 1 93 ? 26.209 0.128 -33.240 1.00 92.94 93 VAL A CA 1
ATOM 694 C C . VAL A 1 93 ? 26.638 -0.717 -32.044 1.00 92.94 93 VAL A C 1
ATOM 696 O O . VAL A 1 93 ? 25.777 -1.163 -31.285 1.00 92.94 93 VAL A O 1
ATOM 699 N N . GLU A 1 94 ? 27.940 -0.918 -31.848 1.00 93.62 94 GLU A N 1
ATOM 700 C CA . GLU A 1 94 ? 28.464 -1.650 -30.693 1.00 93.62 94 GLU A CA 1
ATOM 701 C C . GLU A 1 94 ? 28.125 -0.930 -29.380 1.00 93.62 94 GLU A C 1
ATOM 703 O O . GLU A 1 94 ? 27.605 -1.548 -28.451 1.00 93.62 94 GLU A O 1
ATOM 708 N N . GLU A 1 95 ? 28.300 0.393 -29.323 1.00 93.56 95 GLU A N 1
ATOM 709 C CA . GLU A 1 95 ? 27.905 1.188 -28.160 1.00 93.56 95 GLU A CA 1
ATOM 710 C C . GLU A 1 95 ? 26.400 1.067 -27.882 1.00 93.56 95 GLU A C 1
ATOM 712 O O . GLU A 1 95 ? 25.996 0.778 -26.753 1.00 93.56 95 GLU A O 1
ATOM 717 N N . LEU A 1 96 ? 25.556 1.204 -28.908 1.00 91.81 96 LEU A N 1
ATOM 718 C CA . LEU A 1 96 ? 24.108 1.083 -28.754 1.00 91.81 96 LEU A CA 1
ATOM 719 C C . LEU A 1 96 ? 23.701 -0.321 -28.287 1.00 91.81 96 LEU A C 1
ATOM 721 O O . LEU A 1 96 ? 22.809 -0.455 -27.451 1.00 91.81 96 LEU A O 1
ATOM 725 N N . HIS A 1 97 ? 24.377 -1.363 -28.774 1.00 94.12 97 HIS A N 1
ATOM 726 C CA . HIS A 1 97 ? 24.151 -2.734 -28.332 1.00 94.12 97 HIS A CA 1
ATOM 727 C C . HIS A 1 97 ? 24.440 -2.893 -26.834 1.00 94.12 97 HIS A C 1
ATOM 729 O O . HIS A 1 97 ? 23.586 -3.393 -26.102 1.00 94.12 97 HIS A O 1
ATOM 735 N N . THR A 1 98 ? 25.575 -2.373 -26.353 1.00 93.81 98 THR A N 1
ATOM 736 C CA . THR A 1 98 ? 25.893 -2.410 -24.914 1.00 93.81 98 THR A CA 1
ATOM 737 C C . THR A 1 98 ? 24.885 -1.624 -24.072 1.00 93.81 98 THR A C 1
ATOM 739 O O . THR A 1 98 ? 24.508 -2.065 -22.986 1.00 93.81 98 THR A O 1
ATOM 742 N N . GLN A 1 99 ? 24.389 -0.485 -24.569 1.00 93.38 99 GLN A N 1
ATOM 743 C CA . GLN A 1 99 ? 23.362 0.293 -23.873 1.00 93.38 99 GLN A CA 1
ATOM 744 C C . GLN A 1 99 ? 22.038 -0.473 -23.775 1.00 93.38 99 GLN A C 1
ATOM 746 O O . GLN A 1 99 ? 21.406 -0.459 -22.717 1.00 93.38 99 GLN A O 1
ATOM 751 N N . VAL A 1 100 ? 21.630 -1.169 -24.842 1.00 93.31 100 VAL A N 1
ATOM 752 C CA . VAL A 1 100 ? 20.428 -2.015 -24.837 1.00 93.31 100 VAL A CA 1
ATOM 753 C C . VAL A 1 100 ? 20.565 -3.145 -23.819 1.00 93.31 100 VAL A C 1
ATOM 755 O O . VAL A 1 100 ? 19.661 -3.318 -23.006 1.00 93.31 100 VAL A O 1
ATOM 758 N N . GLU A 1 101 ? 21.699 -3.848 -23.776 1.00 94.44 101 GLU A N 1
ATOM 759 C CA . GLU A 1 101 ? 21.925 -4.914 -22.788 1.00 94.44 101 GLU A CA 1
ATOM 760 C C . GLU A 1 101 ? 21.843 -4.400 -21.340 1.00 94.44 101 GLU A C 1
ATOM 762 O O . GLU A 1 101 ? 21.226 -5.029 -20.474 1.00 94.44 101 GLU A O 1
ATOM 767 N N . VAL A 1 102 ? 22.420 -3.225 -21.062 1.00 94.38 102 VAL A N 1
ATOM 768 C CA . VAL A 1 102 ? 22.336 -2.589 -19.737 1.00 94.38 102 VAL A CA 1
ATOM 769 C C . VAL A 1 102 ? 20.892 -2.221 -19.393 1.00 94.38 102 VAL A C 1
ATOM 771 O O . VAL A 1 102 ? 20.455 -2.436 -18.257 1.00 94.38 102 VAL A O 1
ATOM 774 N N . HIS A 1 103 ? 20.137 -1.688 -20.354 1.00 90.50 103 HIS A N 1
ATOM 775 C CA . HIS A 1 103 ? 18.728 -1.361 -20.160 1.00 90.50 103 HIS A CA 1
ATOM 776 C C . HIS A 1 103 ? 17.876 -2.606 -19.907 1.00 90.50 103 HIS A C 1
ATOM 778 O O . HIS A 1 103 ? 17.092 -2.602 -18.959 1.00 90.50 103 HIS A O 1
ATOM 784 N N . GLU A 1 104 ? 18.071 -3.687 -20.662 1.00 94.06 104 GLU A N 1
ATOM 785 C CA . GLU A 1 104 ? 17.365 -4.955 -20.450 1.00 94.06 104 GLU A CA 1
ATOM 786 C C . GLU A 1 104 ? 17.657 -5.541 -19.062 1.00 94.06 104 GLU A C 1
ATOM 788 O O . GLU A 1 104 ? 16.739 -5.961 -18.350 1.00 94.06 104 GLU A O 1
ATOM 793 N N . ALA A 1 105 ? 18.918 -5.512 -18.621 1.00 93.44 105 ALA A N 1
ATOM 794 C CA . ALA A 1 105 ? 19.285 -5.942 -17.274 1.00 93.44 105 ALA A CA 1
ATOM 795 C C . ALA A 1 105 ? 18.611 -5.075 -16.193 1.00 93.44 105 ALA A C 1
ATOM 797 O O . ALA A 1 105 ? 18.147 -5.590 -15.168 1.00 93.44 105 ALA A O 1
ATOM 798 N N . HIS A 1 106 ? 18.516 -3.761 -16.421 1.00 93.06 106 HIS A N 1
ATOM 799 C CA . HIS A 1 106 ? 17.843 -2.845 -15.505 1.00 93.06 106 HIS A CA 1
ATOM 800 C C . HIS A 1 106 ? 16.327 -3.079 -15.454 1.00 93.06 106 HIS A C 1
ATOM 802 O O . HIS A 1 106 ? 15.749 -3.102 -14.365 1.00 93.06 106 HIS A O 1
ATOM 808 N N . GLU A 1 107 ? 15.684 -3.316 -16.598 1.00 93.31 107 GLU A N 1
ATOM 809 C CA . GLU A 1 107 ? 14.261 -3.653 -16.673 1.00 93.31 107 GLU A CA 1
ATOM 810 C C . GLU A 1 107 ? 13.948 -4.961 -15.944 1.00 93.31 107 GLU A C 1
ATOM 812 O O . GLU A 1 107 ? 12.992 -5.020 -15.167 1.00 93.31 107 GLU A O 1
ATOM 817 N N . GLN A 1 108 ? 14.779 -5.992 -16.113 1.00 94.81 108 GLN A N 1
ATOM 818 C CA . GLN A 1 108 ? 14.627 -7.253 -15.383 1.00 94.81 108 GLN A CA 1
ATOM 819 C C . GLN A 1 108 ? 14.773 -7.057 -13.868 1.00 94.81 108 GLN A C 1
ATOM 821 O O . GLN A 1 108 ? 13.982 -7.599 -13.088 1.00 94.81 108 GLN A O 1
ATOM 826 N N . ALA A 1 109 ? 15.746 -6.249 -13.434 1.00 94.50 109 ALA A N 1
ATOM 827 C CA . ALA A 1 109 ? 15.930 -5.922 -12.022 1.00 94.50 109 ALA A CA 1
ATOM 828 C C . ALA A 1 109 ? 14.720 -5.165 -11.447 1.00 94.50 109 ALA A C 1
ATOM 830 O O . ALA A 1 109 ? 14.234 -5.504 -10.363 1.00 94.50 109 ALA A O 1
ATOM 831 N N . LEU A 1 110 ? 14.190 -4.186 -12.189 1.00 94.94 110 LEU A N 1
ATOM 832 C CA . LEU A 1 110 ? 12.992 -3.434 -11.813 1.00 94.94 110 LEU A CA 1
ATOM 833 C C . LEU A 1 110 ? 11.751 -4.328 -11.747 1.00 94.94 110 LEU A C 1
ATOM 835 O O . LEU A 1 110 ? 10.998 -4.246 -10.778 1.00 94.94 110 LEU A O 1
ATOM 839 N N . ALA A 1 111 ? 11.549 -5.211 -12.727 1.00 94.88 111 ALA A N 1
ATOM 840 C CA . ALA A 1 111 ? 10.431 -6.151 -12.740 1.00 94.88 111 ALA A CA 1
ATOM 841 C C . ALA A 1 111 ? 10.475 -7.098 -11.529 1.00 94.88 111 ALA A C 1
ATOM 843 O O . ALA A 1 111 ? 9.456 -7.318 -10.867 1.00 94.88 111 ALA A O 1
ATOM 844 N N . SER A 1 112 ? 11.665 -7.602 -11.188 1.00 95.12 112 SER A N 1
ATOM 845 C CA . SER A 1 112 ? 11.880 -8.430 -9.999 1.00 95.12 112 SER A CA 1
ATOM 846 C C . SER A 1 112 ? 11.543 -7.670 -8.711 1.00 95.12 112 SER A C 1
ATOM 848 O O . SER A 1 112 ? 10.727 -8.143 -7.912 1.00 95.12 112 SER A O 1
ATOM 850 N N . ALA A 1 113 ? 12.080 -6.455 -8.548 1.00 93.94 113 ALA A N 1
ATOM 851 C CA . ALA A 1 113 ? 11.814 -5.604 -7.388 1.00 93.94 113 ALA A CA 1
ATOM 852 C C . ALA A 1 113 ? 10.322 -5.260 -7.252 1.00 93.94 113 ALA A C 1
ATOM 854 O O . ALA A 1 113 ? 9.759 -5.320 -6.157 1.00 93.94 113 ALA A O 1
ATOM 855 N N . LEU A 1 114 ? 9.652 -4.962 -8.367 1.00 95.44 114 LEU A N 1
ATOM 856 C CA . LEU A 1 114 ? 8.223 -4.669 -8.396 1.00 95.44 114 LEU A CA 1
ATOM 857 C C . LEU A 1 114 ? 7.403 -5.890 -7.962 1.00 95.44 114 LEU A C 1
ATOM 859 O O . LEU A 1 114 ? 6.506 -5.750 -7.128 1.00 95.44 114 LEU A O 1
ATOM 863 N N . SER A 1 115 ? 7.750 -7.091 -8.436 1.00 95.31 115 SER A N 1
ATOM 864 C CA . SER A 1 115 ? 7.098 -8.332 -7.994 1.00 95.31 115 SER A CA 1
ATOM 865 C C . SER A 1 115 ? 7.280 -8.573 -6.488 1.00 95.31 115 SER A C 1
ATOM 867 O O . SER A 1 115 ? 6.332 -8.935 -5.784 1.00 95.31 115 SER A O 1
ATOM 869 N N . GLN A 1 116 ? 8.475 -8.289 -5.959 1.00 94.88 116 GLN A N 1
ATOM 870 C CA . GLN A 1 116 ? 8.770 -8.436 -4.540 1.00 94.88 116 GLN A CA 1
ATOM 871 C C . GLN A 1 116 ? 7.949 -7.444 -3.712 1.00 94.88 116 GLN A C 1
ATOM 873 O O . GLN A 1 116 ? 7.326 -7.841 -2.726 1.00 94.88 116 GLN A O 1
ATOM 878 N N . HIS A 1 117 ? 7.870 -6.181 -4.132 1.00 93.94 117 HIS A N 1
ATOM 879 C CA . HIS A 1 117 ? 7.049 -5.178 -3.459 1.00 93.94 117 HIS A CA 1
ATOM 880 C C . HIS A 1 117 ? 5.556 -5.511 -3.506 1.00 93.94 117 HIS A C 1
ATOM 882 O O . HIS A 1 117 ? 4.876 -5.369 -2.492 1.00 93.94 117 HIS A O 1
ATOM 888 N N . GLN A 1 118 ? 5.046 -6.028 -4.626 1.00 95.56 118 GLN A N 1
ATOM 889 C CA . GLN A 1 118 ? 3.663 -6.509 -4.707 1.00 95.56 118 GLN A CA 1
ATOM 890 C C . GLN A 1 118 ? 3.398 -7.650 -3.718 1.00 95.56 118 GLN A C 1
ATOM 892 O O . GLN A 1 118 ? 2.387 -7.633 -3.017 1.00 95.56 118 GLN A O 1
ATOM 897 N N . SER A 1 119 ? 4.324 -8.606 -3.597 1.00 95.19 119 SER A N 1
ATOM 898 C CA . SER A 1 119 ? 4.193 -9.698 -2.624 1.00 95.19 119 SER A CA 1
ATOM 899 C C . SER A 1 119 ? 4.203 -9.196 -1.172 1.00 95.19 119 SER A C 1
ATOM 901 O O . SER A 1 119 ? 3.417 -9.665 -0.346 1.00 95.19 119 SER A O 1
ATOM 903 N N . GLN A 1 120 ? 5.038 -8.197 -0.865 1.00 93.62 120 GLN A N 1
ATOM 904 C CA . GLN A 1 120 ? 5.095 -7.569 0.455 1.00 93.62 120 GLN A CA 1
ATOM 905 C C . GLN A 1 120 ? 3.811 -6.799 0.769 1.00 93.62 120 GLN A C 1
ATOM 907 O O . GLN A 1 120 ? 3.304 -6.911 1.883 1.00 93.62 120 GLN A O 1
ATOM 912 N N . LEU A 1 121 ? 3.257 -6.068 -0.203 1.00 94.38 121 LEU A N 1
ATOM 913 C CA . LEU A 1 121 ? 1.980 -5.370 -0.046 1.00 94.38 121 LEU A CA 1
ATOM 914 C C . LEU A 1 121 ? 0.843 -6.352 0.233 1.00 94.38 121 LEU A C 1
ATOM 916 O O . LEU A 1 121 ? 0.115 -6.165 1.204 1.00 94.38 121 LEU A O 1
ATOM 920 N N . ALA A 1 122 ? 0.750 -7.444 -0.530 1.00 94.62 122 ALA A N 1
ATOM 921 C CA . ALA A 1 122 ? -0.252 -8.482 -0.296 1.00 94.62 122 ALA A CA 1
ATOM 922 C C . ALA A 1 122 ? -0.120 -9.110 1.107 1.00 94.62 122 ALA A C 1
ATOM 924 O O . ALA A 1 122 ? -1.115 -9.333 1.801 1.00 94.62 122 ALA A O 1
ATOM 925 N N . ALA A 1 123 ? 1.113 -9.353 1.568 1.00 94.94 123 ALA A N 1
ATOM 926 C CA . ALA A 1 123 ? 1.361 -9.838 2.923 1.00 94.94 123 ALA A CA 1
ATOM 927 C C . ALA A 1 123 ? 0.942 -8.807 3.988 1.00 94.94 123 ALA A C 1
ATOM 929 O O . ALA A 1 123 ? 0.291 -9.165 4.972 1.00 94.94 123 ALA A O 1
ATOM 930 N N . MET A 1 124 ? 1.261 -7.525 3.788 1.00 93.69 124 MET A N 1
ATOM 931 C CA . MET A 1 124 ? 0.856 -6.451 4.696 1.00 93.69 124 MET A CA 1
ATOM 932 C C . MET A 1 124 ? -0.666 -6.310 4.764 1.00 93.69 124 MET A C 1
ATOM 934 O O . MET A 1 124 ? -1.212 -6.236 5.863 1.00 93.69 124 MET A O 1
ATOM 938 N N . GLU A 1 125 ? -1.364 -6.353 3.632 1.00 95.31 125 GLU A N 1
ATOM 939 C CA . GLU A 1 125 ? -2.829 -6.330 3.585 1.00 95.31 125 GLU A CA 1
ATOM 940 C C . GLU A 1 125 ? -3.441 -7.491 4.376 1.00 95.31 125 GLU A C 1
ATOM 942 O O . GLU A 1 125 ? -4.342 -7.278 5.192 1.00 95.31 125 GLU A O 1
ATOM 947 N N . ALA A 1 126 ? -2.902 -8.705 4.226 1.00 93.69 126 ALA A N 1
ATOM 948 C CA . ALA A 1 126 ? -3.344 -9.860 5.003 1.00 93.69 126 ALA A CA 1
ATOM 949 C C . ALA A 1 126 ? -3.121 -9.662 6.514 1.00 93.69 126 ALA A C 1
ATOM 951 O O . ALA A 1 126 ? -4.006 -9.963 7.322 1.00 93.69 126 ALA A O 1
ATOM 952 N N . THR A 1 127 ? -1.971 -9.108 6.919 1.00 94.38 127 THR A N 1
ATOM 953 C CA . THR A 1 127 ? -1.705 -8.810 8.338 1.00 94.38 127 THR A CA 1
ATOM 954 C C . THR A 1 127 ? -2.619 -7.717 8.891 1.00 94.38 127 THR A C 1
ATOM 956 O O . THR A 1 127 ? -3.113 -7.854 10.011 1.00 94.38 127 THR A O 1
ATOM 959 N N . LEU A 1 128 ? -2.910 -6.669 8.114 1.00 93.25 128 LEU A N 1
ATOM 960 C CA . LEU A 1 128 ? -3.838 -5.605 8.498 1.00 93.25 128 LEU A CA 1
ATOM 961 C C . LEU A 1 128 ? -5.261 -6.142 8.655 1.00 93.25 128 LEU A C 1
ATOM 963 O O . LEU A 1 128 ? -5.928 -5.827 9.641 1.00 93.25 128 LEU A O 1
ATOM 967 N N . ALA A 1 129 ? -5.710 -7.008 7.744 1.00 92.81 129 ALA A N 1
ATOM 968 C CA . ALA A 1 129 ? -7.003 -7.676 7.858 1.00 92.81 129 ALA A CA 1
ATOM 969 C C . ALA A 1 129 ? -7.085 -8.535 9.134 1.00 92.81 129 ALA A C 1
ATOM 971 O O . ALA A 1 129 ? -8.079 -8.478 9.865 1.00 92.81 129 ALA A O 1
ATOM 972 N N . ALA A 1 130 ? -6.019 -9.276 9.455 1.00 92.69 130 ALA A N 1
ATOM 973 C CA . ALA A 1 130 ? -5.940 -10.061 10.684 1.00 92.69 130 ALA A CA 1
ATOM 974 C C . ALA A 1 130 ? -5.962 -9.178 11.946 1.00 92.69 130 ALA A C 1
ATOM 976 O O . ALA A 1 130 ? -6.671 -9.486 12.907 1.00 92.69 130 ALA A O 1
ATOM 977 N N . GLN A 1 131 ? -5.239 -8.054 11.945 1.00 91.88 131 GLN A N 1
ATOM 978 C CA . GLN A 1 131 ? -5.244 -7.094 13.052 1.00 91.88 131 GLN A CA 1
ATOM 979 C C .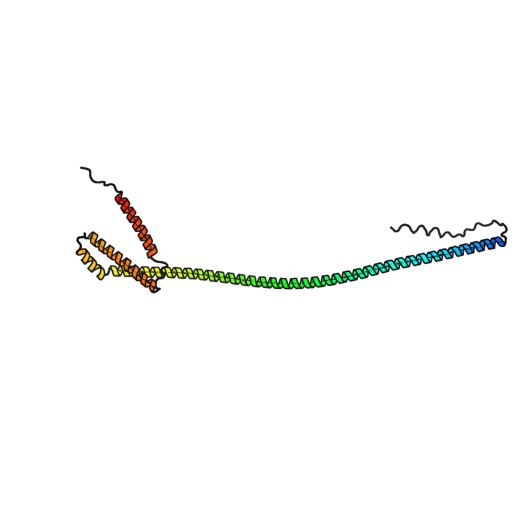 GLN A 1 131 ? -6.610 -6.425 13.230 1.00 91.88 131 GLN A C 1
ATOM 981 O O . GLN A 1 131 ? -7.081 -6.299 14.360 1.00 91.88 131 GLN A O 1
ATOM 986 N N . ALA A 1 132 ? -7.285 -6.053 12.141 1.00 90.31 132 ALA A N 1
ATOM 987 C CA . ALA A 1 132 ? -8.638 -5.507 12.192 1.00 90.31 132 ALA A CA 1
ATOM 988 C C . ALA A 1 132 ? -9.622 -6.518 12.804 1.00 90.31 132 ALA A C 1
ATOM 990 O O . ALA A 1 132 ? -10.397 -6.173 13.699 1.00 90.31 132 ALA A O 1
ATOM 991 N N . ALA A 1 133 ? -9.544 -7.790 12.399 1.00 90.75 133 ALA A N 1
ATOM 992 C CA . ALA A 1 133 ? -10.348 -8.856 12.991 1.00 90.75 133 ALA A CA 1
ATOM 993 C C . ALA A 1 133 ? -10.047 -9.049 14.490 1.00 90.75 133 ALA A C 1
ATOM 995 O O . ALA A 1 133 ? -10.971 -9.197 15.297 1.00 90.75 133 ALA A O 1
ATOM 996 N N . ALA A 1 134 ? -8.771 -8.991 14.884 1.00 89.31 134 ALA A N 1
ATOM 997 C CA . ALA A 1 134 ? -8.360 -9.070 16.282 1.00 89.31 134 ALA A CA 1
ATOM 998 C C . ALA A 1 134 ? -8.887 -7.883 17.107 1.00 89.31 134 ALA A C 1
ATOM 1000 O O . ALA A 1 134 ? -9.390 -8.090 18.212 1.00 89.31 134 ALA A O 1
ATOM 1001 N N . LEU A 1 135 ? -8.852 -6.659 16.571 1.00 89.00 135 LEU A N 1
ATOM 1002 C CA . LEU A 1 135 ? -9.417 -5.475 17.226 1.00 89.00 135 LEU A CA 1
ATOM 1003 C C . LEU A 1 135 ? -10.922 -5.620 17.450 1.00 89.00 135 LEU A C 1
ATOM 1005 O O . LEU A 1 135 ? -11.388 -5.383 18.563 1.00 89.00 135 LEU A O 1
ATOM 1009 N N . VAL A 1 136 ? -11.668 -6.095 16.449 1.00 88.00 136 VAL A N 1
ATOM 1010 C CA . VAL A 1 136 ? -13.108 -6.368 16.589 1.00 88.00 136 VAL A CA 1
ATOM 1011 C C . VAL A 1 136 ? -13.366 -7.433 17.661 1.00 88.00 136 VAL A C 1
ATOM 1013 O O . VAL A 1 136 ? -14.297 -7.306 18.461 1.00 88.00 136 VAL A O 1
ATOM 1016 N N . ALA A 1 137 ? -12.546 -8.484 17.728 1.00 83.81 137 ALA A N 1
ATOM 1017 C CA . ALA A 1 137 ? -12.660 -9.505 18.768 1.00 83.81 137 ALA A CA 1
ATOM 1018 C C . ALA A 1 137 ? -12.364 -8.940 20.172 1.00 83.81 137 ALA A C 1
ATOM 1020 O O . ALA A 1 137 ? -13.099 -9.214 21.127 1.00 83.81 137 ALA A O 1
ATOM 1021 N N . VAL A 1 138 ? -11.331 -8.104 20.306 1.00 84.31 138 VAL A N 1
ATOM 1022 C CA . VAL A 1 138 ? -11.004 -7.401 21.555 1.00 84.31 138 VAL A CA 1
ATOM 1023 C C . VAL A 1 138 ? -12.135 -6.453 21.957 1.00 84.31 138 VAL A C 1
ATOM 1025 O O . VAL A 1 138 ? -12.523 -6.414 23.121 1.00 84.31 138 VAL A O 1
ATOM 1028 N N . GLU A 1 139 ? -12.724 -5.724 21.018 1.00 83.25 139 GLU A N 1
ATOM 1029 C CA . GLU A 1 139 ? -13.849 -4.835 21.296 1.00 83.25 139 GLU A CA 1
ATOM 1030 C C . GLU A 1 139 ? -15.072 -5.620 21.788 1.00 83.25 139 GLU A C 1
ATOM 1032 O O . GLU A 1 139 ? -15.630 -5.312 22.843 1.00 83.25 139 GLU A O 1
ATOM 1037 N N . ARG A 1 140 ? -15.428 -6.720 21.112 1.00 80.38 140 ARG A N 1
ATOM 1038 C CA . ARG A 1 140 ? -16.529 -7.604 21.532 1.00 80.38 140 ARG A CA 1
ATOM 1039 C C . ARG A 1 140 ? -16.304 -8.213 22.915 1.00 80.38 140 ARG A C 1
ATOM 1041 O O . ARG A 1 140 ? -17.247 -8.314 23.700 1.00 80.38 140 ARG A O 1
ATOM 1048 N N . THR A 1 141 ? -15.077 -8.624 23.233 1.00 81.75 141 THR A N 1
ATOM 1049 C CA . THR A 1 141 ? -14.751 -9.178 24.559 1.00 81.75 141 THR A CA 1
ATOM 1050 C C . THR A 1 141 ? -14.791 -8.110 25.648 1.00 81.75 141 THR A C 1
ATOM 1052 O O . THR A 1 141 ? -15.330 -8.381 26.722 1.00 81.75 141 THR A O 1
ATOM 1055 N N . LYS A 1 142 ? -14.323 -6.885 25.370 1.00 80.38 142 LYS A N 1
ATOM 1056 C CA . LYS A 1 142 ? -14.477 -5.735 26.276 1.00 80.38 142 LYS A CA 1
ATOM 1057 C C . LYS A 1 142 ? -15.950 -5.431 26.546 1.00 80.38 142 LYS A C 1
ATOM 1059 O O . LYS A 1 142 ? -16.330 -5.330 27.707 1.00 80.38 142 LYS A O 1
ATOM 1064 N N . VAL A 1 143 ? -16.786 -5.380 25.506 1.00 77.38 143 VAL A N 1
ATOM 1065 C CA . VAL A 1 143 ? -18.237 -5.165 25.643 1.00 77.38 143 VAL A CA 1
ATOM 1066 C C . VAL A 1 143 ? -18.891 -6.278 26.467 1.00 77.38 143 VAL A C 1
ATOM 1068 O O . VAL A 1 143 ? -19.674 -5.992 27.369 1.00 77.38 143 VAL A O 1
ATOM 1071 N N . ARG A 1 144 ? -18.545 -7.551 26.221 1.00 79.69 144 ARG A N 1
ATOM 1072 C CA . ARG A 1 144 ? -19.077 -8.682 27.001 1.00 79.69 144 ARG A CA 1
ATOM 1073 C C . ARG A 1 144 ? -18.652 -8.614 28.471 1.00 79.69 144 ARG A C 1
ATOM 1075 O O . ARG A 1 144 ? -19.477 -8.869 29.344 1.00 79.69 144 ARG A O 1
ATOM 1082 N N . LYS A 1 145 ? -17.387 -8.285 28.747 1.00 80.44 145 LYS A N 1
ATOM 1083 C CA . LYS A 1 145 ? -16.862 -8.140 30.113 1.00 80.44 145 LYS A CA 1
ATOM 1084 C C . LYS A 1 145 ? -17.581 -7.016 30.859 1.00 80.44 145 LYS A C 1
ATOM 1086 O O . LYS A 1 145 ? -18.011 -7.234 31.988 1.00 80.44 145 LYS A O 1
ATOM 1091 N N . ASP A 1 146 ? -17.755 -5.867 30.213 1.00 80.50 146 ASP A N 1
ATOM 1092 C CA . ASP A 1 146 ? -18.488 -4.730 30.771 1.00 80.50 146 ASP A CA 1
ATOM 1093 C C . ASP A 1 146 ? -19.958 -5.110 31.051 1.00 80.50 146 ASP A C 1
ATOM 1095 O O . ASP A 1 146 ? -20.436 -4.886 32.160 1.00 80.50 146 ASP A O 1
ATOM 1099 N N . MET A 1 147 ? -20.648 -5.801 30.127 1.00 77.62 147 MET A N 1
ATOM 1100 C CA . MET A 1 147 ? -22.018 -6.300 30.355 1.00 77.62 147 MET A CA 1
ATOM 1101 C C . MET A 1 147 ? -22.122 -7.278 31.529 1.00 77.62 147 MET A C 1
ATOM 1103 O O . MET A 1 147 ? -23.074 -7.199 32.306 1.00 77.62 147 MET A O 1
ATOM 1107 N N . LEU A 1 148 ? -21.181 -8.219 31.654 1.00 82.62 148 LEU A N 1
ATOM 1108 C CA . LEU A 1 148 ? -21.172 -9.178 32.761 1.00 82.62 148 LEU A CA 1
ATOM 1109 C C . LEU A 1 148 ? -20.933 -8.475 34.096 1.00 82.62 148 LEU A C 1
ATOM 1111 O O . LEU A 1 148 ? -21.590 -8.808 35.082 1.00 82.62 148 LEU A O 1
ATOM 1115 N N . LEU A 1 149 ? -20.030 -7.492 34.126 1.00 83.75 149 LEU A N 1
ATOM 1116 C CA . LEU A 1 149 ? -19.761 -6.721 35.332 1.00 83.75 149 LEU A CA 1
ATOM 1117 C C . LEU A 1 149 ? -20.969 -5.858 35.717 1.00 83.75 149 LEU A C 1
ATOM 1119 O O . LEU A 1 149 ? -21.399 -5.908 36.866 1.00 83.75 149 LEU A O 1
ATOM 1123 N N . ASP A 1 150 ? -21.561 -5.131 34.765 1.00 79.31 150 ASP A N 1
ATOM 1124 C CA . ASP A 1 150 ? -22.775 -4.340 34.992 1.00 79.31 150 ASP A CA 1
ATOM 1125 C C . ASP A 1 150 ? -23.932 -5.239 35.478 1.00 79.31 150 ASP A C 1
ATOM 1127 O O . ASP A 1 150 ? -24.622 -4.897 36.442 1.00 79.31 150 ASP A O 1
ATOM 1131 N N . GLY A 1 151 ? -24.110 -6.424 34.882 1.00 82.69 151 GLY A N 1
ATOM 1132 C CA . GLY A 1 151 ? -25.104 -7.411 35.308 1.00 82.69 151 GLY A CA 1
ATOM 1133 C C . GLY A 1 151 ? -24.872 -7.911 36.737 1.00 82.69 151 GLY A C 1
ATOM 1134 O O . GLY A 1 151 ? -25.786 -7.872 37.562 1.00 82.69 151 GLY A O 1
ATOM 1135 N N . ALA A 1 152 ? -23.640 -8.310 37.062 1.00 83.44 152 ALA A N 1
ATOM 1136 C CA . ALA A 1 152 ? -23.272 -8.783 38.395 1.00 83.44 152 ALA A CA 1
ATOM 1137 C C . ALA A 1 152 ? -23.459 -7.697 39.467 1.00 83.44 152 ALA A C 1
ATOM 1139 O O . ALA A 1 152 ? -24.035 -7.963 40.522 1.00 83.44 152 ALA A O 1
ATOM 1140 N N . VAL A 1 153 ? -23.035 -6.460 39.185 1.00 84.69 153 VAL A N 1
ATOM 1141 C CA . VAL A 1 153 ? -23.195 -5.317 40.098 1.00 84.69 153 VAL A CA 1
ATOM 1142 C C . VAL A 1 153 ? -24.672 -4.993 40.314 1.00 84.69 153 VAL A C 1
ATOM 1144 O O . VAL A 1 153 ? -25.078 -4.709 41.442 1.00 84.69 153 VAL A O 1
ATOM 1147 N N . THR A 1 154 ? -25.494 -5.076 39.267 1.00 83.12 154 THR A N 1
ATOM 1148 C CA . THR A 1 154 ? -26.936 -4.813 39.371 1.00 83.12 154 THR A CA 1
ATOM 1149 C C . THR A 1 154 ? -27.637 -5.878 40.212 1.00 83.12 154 THR A C 1
ATOM 1151 O O . THR A 1 154 ? -28.413 -5.528 41.099 1.00 83.12 154 THR A O 1
ATOM 1154 N N . VAL A 1 155 ? -27.336 -7.164 39.999 1.00 85.81 155 VAL A N 1
ATOM 1155 C CA . VAL A 1 155 ? -27.898 -8.269 40.799 1.00 85.81 155 VAL A CA 1
ATOM 1156 C C . VAL A 1 155 ? -27.453 -8.172 42.260 1.00 85.81 155 VAL A C 1
ATOM 1158 O O . VAL A 1 155 ? -28.288 -8.278 43.158 1.00 85.81 155 VAL A O 1
ATOM 1161 N N . ALA A 1 156 ? -26.168 -7.901 42.511 1.00 84.12 156 ALA A N 1
ATOM 1162 C CA . ALA A 1 156 ? -25.642 -7.714 43.862 1.00 84.12 156 ALA A CA 1
ATOM 1163 C C . ALA A 1 156 ? -26.290 -6.513 44.569 1.00 84.12 156 ALA A C 1
ATOM 1165 O O . ALA A 1 156 ? -26.654 -6.604 45.741 1.00 84.12 156 ALA A O 1
ATOM 1166 N N . GLY A 1 157 ? -26.491 -5.406 43.849 1.00 82.62 157 GLY A N 1
ATOM 1167 C CA . GLY A 1 157 ? -27.211 -4.244 44.357 1.00 82.62 157 GLY A CA 1
ATOM 1168 C C . GLY A 1 157 ? -28.672 -4.562 44.681 1.00 82.62 157 GLY A C 1
ATOM 1169 O O . GLY A 1 157 ? -29.157 -4.188 45.747 1.00 82.62 157 GLY A O 1
ATOM 1170 N N . LEU A 1 158 ? -29.370 -5.290 43.802 1.00 84.75 158 LEU A N 1
ATOM 1171 C CA . LEU A 1 158 ? -30.769 -5.676 44.009 1.00 84.75 158 LEU A CA 1
ATOM 1172 C C . LEU A 1 158 ? -30.919 -6.556 45.256 1.00 84.75 158 LEU A C 1
ATOM 1174 O O . LEU A 1 158 ? -31.822 -6.349 46.067 1.00 84.75 158 LEU A O 1
ATOM 1178 N N . TRP A 1 159 ? -29.997 -7.504 45.424 1.00 86.50 159 TRP A N 1
ATOM 1179 C CA . TRP A 1 159 ? -29.925 -8.363 46.598 1.00 86.50 159 TRP A CA 1
ATOM 1180 C C . TRP A 1 159 ? -29.641 -7.556 47.873 1.00 86.50 159 TRP A C 1
ATOM 1182 O O . TRP A 1 159 ? -30.364 -7.693 48.860 1.00 86.50 159 TRP A O 1
ATOM 1192 N N . GLY A 1 160 ? -28.661 -6.647 47.836 1.00 82.31 160 GLY A N 1
ATOM 1193 C CA . GLY A 1 160 ? -28.288 -5.812 48.982 1.00 82.31 160 GLY A CA 1
ATOM 1194 C C . GLY A 1 160 ? -29.390 -4.847 49.431 1.00 82.31 160 GLY A C 1
ATOM 1195 O O . GLY A 1 160 ? -29.599 -4.651 50.624 1.00 82.31 160 GLY A O 1
ATOM 1196 N N . VAL A 1 161 ? -30.157 -4.285 48.497 1.00 81.81 161 VAL A N 1
ATOM 1197 C CA . VAL A 1 161 ? -31.275 -3.377 48.811 1.00 81.81 161 VAL A CA 1
ATOM 1198 C C . VAL A 1 161 ? -32.511 -4.132 49.329 1.00 81.81 161 VAL A C 1
ATOM 1200 O O . VAL A 1 161 ? -33.375 -3.548 49.992 1.00 81.81 161 VAL A O 1
ATOM 1203 N N . ASN A 1 162 ? -32.603 -5.439 49.061 1.00 81.12 162 ASN A N 1
ATOM 1204 C CA . ASN A 1 162 ? -33.677 -6.295 49.562 1.00 81.12 162 ASN A CA 1
ATOM 1205 C C . ASN A 1 162 ? -33.324 -7.052 50.855 1.00 81.12 162 ASN A C 1
ATOM 1207 O O . ASN A 1 162 ? -34.157 -7.788 51.379 1.00 81.12 162 ASN A O 1
ATOM 1211 N N . MET A 1 163 ? -32.112 -6.864 51.381 1.00 81.12 163 MET A N 1
ATOM 1212 C CA . MET A 1 163 ? -31.697 -7.405 52.673 1.00 81.12 163 MET A CA 1
ATOM 1213 C C . MET A 1 163 ? -32.479 -6.757 53.822 1.00 81.12 163 MET A C 1
ATOM 1215 O O . MET A 1 163 ? -32.759 -5.553 53.816 1.00 81.12 163 MET A O 1
ATOM 1219 N N . THR A 1 164 ? -32.776 -7.562 54.845 1.00 70.12 164 THR A N 1
ATOM 1220 C CA . THR A 1 164 ? -33.561 -7.164 56.027 1.00 70.12 164 THR A CA 1
ATOM 1221 C C . THR A 1 164 ? -32.998 -5.919 56.710 1.00 70.12 164 THR A C 1
ATOM 1223 O O . THR A 1 164 ? -33.769 -5.060 57.141 1.00 70.12 164 THR A O 1
ATOM 1226 N N . LEU A 1 165 ? -31.669 -5.781 56.707 1.00 72.44 165 LEU A N 1
ATOM 1227 C CA . LEU A 1 165 ? -30.919 -4.654 57.262 1.00 72.44 165 LEU A CA 1
ATOM 1228 C C . LEU A 1 165 ? -31.305 -3.287 56.671 1.00 72.44 165 LEU A C 1
ATOM 1230 O O . LEU A 1 165 ? -31.298 -2.295 57.391 1.00 72.44 165 LEU A O 1
ATOM 1234 N N . PHE A 1 166 ? -31.651 -3.225 55.381 1.00 69.31 166 PHE A N 1
ATOM 1235 C CA . PHE A 1 166 ? -32.075 -1.982 54.725 1.00 69.31 166 PHE A CA 1
ATOM 1236 C C . PHE A 1 166 ? -33.586 -1.767 54.828 1.00 69.31 166 PHE A C 1
ATOM 1238 O O . PHE A 1 166 ? -34.045 -0.641 54.997 1.00 69.31 166 PHE A O 1
ATOM 1245 N N . THR A 1 167 ? -34.379 -2.837 54.751 1.00 72.06 167 THR A N 1
ATOM 1246 C CA . THR A 1 167 ? -35.849 -2.754 54.788 1.00 72.06 167 THR A CA 1
ATOM 1247 C C . THR A 1 167 ? -36.431 -2.408 56.150 1.00 72.06 167 THR A C 1
ATOM 1249 O O . THR A 1 167 ? -37.419 -1.681 56.208 1.00 72.06 167 THR A O 1
ATOM 1252 N N . LEU A 1 168 ? -35.854 -2.926 57.236 1.00 75.81 168 LEU A N 1
ATOM 1253 C CA . LEU A 1 168 ? -36.360 -2.713 58.595 1.00 75.81 168 LEU A CA 1
ATOM 1254 C C . LEU A 1 168 ? -36.365 -1.233 59.006 1.00 75.81 168 LEU A C 1
ATOM 1256 O O . LEU A 1 168 ? -37.441 -0.727 59.323 1.00 75.81 168 LEU A O 1
ATOM 1260 N N . PRO A 1 169 ? -35.235 -0.502 58.953 1.00 75.25 169 PRO A N 1
ATOM 1261 C CA . PRO A 1 169 ? -35.223 0.910 59.334 1.00 75.25 169 PRO A CA 1
ATOM 1262 C C . PRO A 1 169 ? -36.101 1.771 58.415 1.00 75.25 169 PRO A C 1
ATOM 1264 O O . PRO A 1 169 ? -36.779 2.675 58.892 1.00 75.25 169 PRO A O 1
ATOM 1267 N N . LEU A 1 170 ? -36.169 1.456 57.117 1.00 74.88 170 LEU A N 1
ATOM 1268 C CA . LEU A 1 170 ? -37.029 2.162 56.158 1.00 74.88 170 LEU A CA 1
ATOM 1269 C C . LEU A 1 170 ? -38.522 2.010 56.474 1.00 74.88 170 LEU A C 1
ATOM 1271 O O . LEU A 1 170 ? -39.262 2.991 56.429 1.00 74.88 170 LEU A O 1
ATOM 1275 N N . ASN A 1 171 ? -38.957 0.801 56.833 1.00 77.81 171 ASN A N 1
ATOM 1276 C CA . ASN A 1 171 ? -40.344 0.548 57.216 1.00 77.81 171 ASN A CA 1
ATOM 1277 C C . ASN A 1 171 ? -40.701 1.209 58.556 1.00 77.81 171 ASN A C 1
ATOM 1279 O O . ASN A 1 171 ? -41.820 1.692 58.705 1.00 77.81 171 ASN A O 1
ATOM 1283 N N . ILE A 1 172 ? -39.757 1.282 59.504 1.00 79.25 172 ILE A N 1
ATOM 1284 C CA . ILE A 1 172 ? -39.949 1.989 60.781 1.00 79.25 172 ILE A CA 1
ATOM 1285 C C . ILE A 1 172 ? -40.142 3.491 60.538 1.00 79.25 172 ILE A C 1
ATOM 1287 O O . ILE A 1 172 ? -41.096 4.072 61.045 1.00 79.25 172 ILE A O 1
ATOM 1291 N N . VAL A 1 173 ? -39.287 4.115 59.720 1.00 78.38 173 VAL A N 1
ATOM 1292 C CA . VAL A 1 173 ? -39.383 5.551 59.403 1.00 78.38 173 VAL A CA 1
ATOM 1293 C C . VAL A 1 173 ? -40.715 5.878 58.730 1.00 78.38 173 VAL A C 1
ATOM 1295 O O . VAL A 1 173 ? -41.397 6.812 59.142 1.00 78.38 173 VAL A O 1
ATOM 1298 N N . VAL A 1 174 ? -41.127 5.086 57.737 1.00 76.31 174 VAL A N 1
ATOM 1299 C CA . VAL A 1 174 ? -42.407 5.291 57.043 1.00 76.31 174 VAL A CA 1
ATOM 1300 C C . VAL A 1 174 ? -43.610 5.048 57.958 1.00 76.31 174 VAL A C 1
ATOM 1302 O O . VAL A 1 174 ? -44.620 5.725 57.796 1.00 76.31 174 VAL A O 1
ATOM 1305 N N . GLY A 1 175 ? -43.497 4.156 58.946 1.00 71.94 175 GLY A N 1
ATOM 1306 C CA . GLY A 1 175 ? -44.535 3.931 59.956 1.00 71.94 175 GLY A CA 1
ATOM 1307 C C . GLY A 1 175 ? -44.756 5.106 60.918 1.00 71.94 175 GLY A C 1
ATOM 1308 O O . GLY A 1 175 ? -45.818 5.191 61.525 1.00 71.94 175 GLY A O 1
ATOM 1309 N N . ILE A 1 176 ? -43.785 6.016 61.045 1.00 78.81 176 ILE A N 1
ATOM 1310 C CA . ILE A 1 176 ? -43.876 7.212 61.901 1.00 78.81 176 ILE A CA 1
ATOM 1311 C C . ILE A 1 176 ? -44.451 8.414 61.128 1.00 78.81 176 ILE A C 1
ATOM 1313 O O . ILE A 1 176 ? -44.984 9.347 61.727 1.00 78.81 176 ILE A O 1
ATOM 1317 N N . LEU A 1 177 ? -44.372 8.411 59.794 1.00 77.19 177 LEU A N 1
ATOM 1318 C CA . LEU A 1 177 ? -44.890 9.502 58.972 1.00 77.19 177 LEU A CA 1
ATOM 1319 C C . LEU A 1 177 ? -46.416 9.387 58.763 1.00 77.19 177 LEU A C 1
ATOM 1321 O O . LEU A 1 177 ? -46.919 8.297 58.487 1.00 77.19 177 LEU A O 1
ATOM 1325 N N . PRO A 1 178 ? -47.166 10.507 58.787 1.00 76.50 178 PRO A N 1
ATOM 1326 C CA . PRO 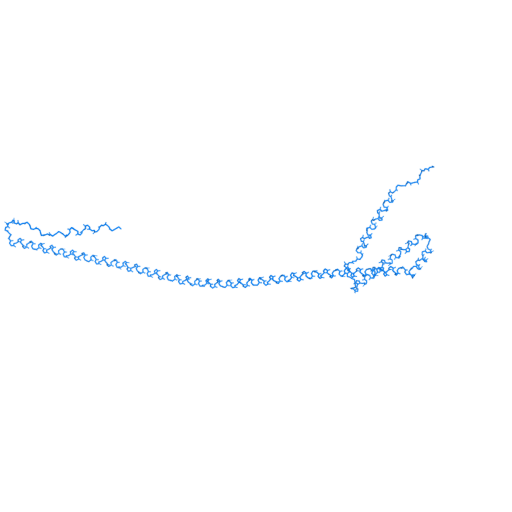A 1 178 ? -48.611 10.526 58.556 1.00 76.50 178 PRO A CA 1
ATOM 1327 C C . PRO A 1 178 ? -48.941 10.425 57.054 1.00 76.50 178 PRO A C 1
ATOM 1329 O O . PRO A 1 178 ? -49.507 11.337 56.456 1.00 76.50 178 PRO A O 1
ATOM 1332 N N . ILE A 1 179 ? -48.548 9.324 56.413 1.00 77.88 179 ILE A N 1
ATOM 1333 C CA . ILE A 1 179 ? -48.777 9.063 54.985 1.00 77.88 179 ILE A CA 1
ATOM 1334 C C . ILE A 1 179 ? -49.642 7.816 54.830 1.00 77.88 179 ILE A C 1
ATOM 1336 O O . ILE A 1 179 ? -49.568 6.880 55.623 1.00 77.88 179 ILE A O 1
ATOM 1340 N N . SER A 1 180 ? -50.456 7.771 53.775 1.00 80.31 180 SER A N 1
ATOM 1341 C CA . SER A 1 180 ? -51.234 6.569 53.463 1.00 80.31 180 SER A CA 1
ATOM 1342 C C . SER A 1 180 ? -50.319 5.354 53.243 1.00 80.31 180 SER A C 1
ATOM 1344 O O . SER A 1 180 ? -49.238 5.477 52.665 1.00 80.31 180 SER A O 1
ATOM 1346 N N . ALA A 1 181 ? -50.774 4.160 53.635 1.00 76.81 181 ALA A N 1
ATOM 1347 C CA . ALA A 1 181 ? -49.989 2.925 53.524 1.00 76.81 181 ALA A CA 1
ATOM 1348 C C . ALA A 1 181 ? -49.473 2.656 52.094 1.00 76.81 181 ALA A C 1
ATOM 1350 O O . ALA A 1 181 ? -48.349 2.192 51.905 1.00 76.81 181 ALA A O 1
ATOM 1351 N N . ARG A 1 182 ? -50.267 3.007 51.068 1.00 77.62 182 ARG A N 1
ATOM 1352 C CA . ARG A 1 182 ? -49.860 2.905 49.655 1.00 77.62 182 ARG A CA 1
ATOM 1353 C C . ARG A 1 182 ? -48.747 3.887 49.293 1.00 77.62 182 ARG A C 1
ATOM 1355 O O . ARG A 1 182 ? -47.791 3.492 48.632 1.00 77.62 182 ARG A O 1
ATOM 1362 N N . ALA A 1 183 ? -48.852 5.143 49.728 1.00 74.94 183 ALA A N 1
ATOM 1363 C CA . ALA A 1 183 ? -47.824 6.150 49.477 1.00 74.94 183 ALA A CA 1
ATOM 1364 C C . ALA A 1 183 ? -46.522 5.827 50.227 1.00 74.94 183 ALA A C 1
ATOM 1366 O O . ALA A 1 183 ? -45.441 5.974 49.662 1.00 74.94 183 ALA A O 1
ATOM 1367 N N . GLY A 1 184 ? -46.621 5.306 51.453 1.00 78.06 184 GLY A N 1
ATOM 1368 C CA . GLY A 1 184 ? -45.479 4.825 52.224 1.00 78.06 184 GLY A CA 1
ATOM 1369 C C . GLY A 1 184 ? -44.744 3.668 51.540 1.00 78.06 184 GLY A C 1
ATOM 1370 O O . GLY A 1 184 ? -43.528 3.725 51.373 1.00 78.06 184 GLY A O 1
ATOM 1371 N N . ALA A 1 185 ? -45.471 2.655 51.057 1.00 78.31 185 ALA A N 1
ATOM 1372 C CA . ALA A 1 185 ? -44.876 1.545 50.309 1.00 78.31 185 ALA A CA 1
ATOM 1373 C C . ALA A 1 185 ? -44.174 2.015 49.021 1.00 78.31 185 ALA A C 1
ATOM 1375 O O . ALA A 1 185 ? -43.082 1.541 48.696 1.00 78.31 185 ALA A O 1
ATOM 1376 N N . TRP A 1 186 ? -44.768 2.982 48.315 1.00 81.62 186 TRP A N 1
ATOM 1377 C CA . TRP A 1 186 ? -44.163 3.585 47.127 1.00 81.62 186 TRP A CA 1
ATOM 1378 C C . TRP A 1 186 ? -42.888 4.364 47.470 1.00 81.62 186 TRP A C 1
ATOM 1380 O O . TRP A 1 186 ? -41.882 4.231 46.776 1.00 81.62 186 TRP A O 1
ATOM 1390 N N . LEU A 1 187 ? -42.888 5.108 48.583 1.00 78.81 187 LEU A N 1
ATOM 1391 C CA . LEU A 1 187 ? -41.713 5.822 49.086 1.00 78.81 187 LEU A CA 1
ATOM 1392 C C . LEU A 1 187 ? -40.564 4.855 49.405 1.00 78.81 187 LEU A C 1
ATOM 1394 O O . LEU A 1 187 ? -39.432 5.098 48.998 1.00 78.81 187 LEU A O 1
ATOM 1398 N N . VAL A 1 188 ? -40.848 3.725 50.065 1.00 80.31 188 VAL A N 1
ATOM 1399 C CA . VAL A 1 188 ? -39.834 2.693 50.346 1.00 80.31 188 VAL A CA 1
ATOM 1400 C C . VAL A 1 188 ? -39.242 2.145 49.049 1.00 80.31 188 VAL A C 1
ATOM 1402 O O . VAL A 1 188 ? -38.023 2.028 48.934 1.00 80.31 188 VAL A O 1
ATOM 1405 N N . GLN A 1 189 ? -40.075 1.838 48.051 1.00 80.06 189 GLN A N 1
ATOM 1406 C CA . GLN A 1 189 ? -39.597 1.372 46.746 1.00 80.06 189 GLN A CA 1
ATOM 1407 C C . GLN A 1 189 ? -38.771 2.439 46.012 1.00 80.06 189 GLN A C 1
ATOM 1409 O O . GLN A 1 189 ? -37.735 2.111 45.433 1.00 80.06 189 GLN A O 1
ATOM 1414 N N . ALA A 1 190 ? -39.172 3.709 46.082 1.00 78.81 190 ALA A N 1
ATOM 1415 C CA . ALA A 1 190 ? -38.434 4.821 45.494 1.00 78.81 190 ALA A CA 1
ATOM 1416 C C . ALA A 1 190 ? -37.063 5.013 46.161 1.00 78.81 190 ALA A C 1
ATOM 1418 O O . ALA A 1 190 ? -36.056 5.135 45.467 1.00 78.81 190 ALA A O 1
ATOM 1419 N N . VAL A 1 191 ? -36.990 4.963 47.496 1.00 81.56 191 VAL A N 1
ATOM 1420 C CA . VAL A 1 191 ? -35.715 5.058 48.225 1.00 81.56 191 VAL A CA 1
ATOM 1421 C C . VAL A 1 191 ? -34.812 3.871 47.894 1.00 81.56 191 VAL A C 1
ATOM 1423 O O . VAL A 1 191 ? -33.637 4.067 47.591 1.00 81.56 191 VAL A O 1
ATOM 1426 N N . LYS A 1 192 ? -35.354 2.648 47.864 1.00 81.69 192 LYS A N 1
ATOM 1427 C CA . LYS A 1 192 ? -34.623 1.448 47.429 1.00 81.69 192 LYS A CA 1
ATOM 1428 C C . LYS A 1 192 ? -34.031 1.615 46.026 1.00 81.69 192 LYS A C 1
ATOM 1430 O O . LYS A 1 192 ? -32.861 1.306 45.815 1.00 81.69 192 LYS A O 1
ATOM 1435 N N . LEU A 1 193 ? -34.809 2.146 45.083 1.00 82.25 193 LEU A N 1
ATOM 1436 C CA . LEU A 1 193 ? -34.347 2.428 43.725 1.00 82.25 193 LEU A CA 1
ATOM 1437 C C . LEU A 1 193 ? -33.210 3.464 43.716 1.00 82.25 193 LEU A C 1
ATOM 1439 O O . LEU A 1 193 ? -32.202 3.258 43.045 1.00 82.25 193 LEU A O 1
ATOM 1443 N N . VAL A 1 194 ? -33.340 4.558 44.472 1.00 80.56 194 VAL A N 1
ATOM 1444 C CA . VAL A 1 194 ? -32.302 5.600 44.565 1.00 80.56 194 VAL A CA 1
ATOM 1445 C C . VAL A 1 194 ? -31.006 5.035 45.148 1.00 80.56 194 VAL A C 1
ATOM 1447 O O . VAL A 1 194 ? -29.933 5.280 44.597 1.00 80.56 194 VAL A O 1
ATOM 1450 N N . VAL A 1 195 ? -31.096 4.236 46.215 1.00 82.00 195 VAL A N 1
ATOM 1451 C CA . VAL A 1 195 ? -29.939 3.571 46.835 1.00 82.00 195 VAL A CA 1
ATOM 1452 C C . VAL A 1 195 ? -29.288 2.588 45.864 1.00 82.00 195 VAL A C 1
ATOM 1454 O O . VAL A 1 195 ? -28.066 2.591 45.732 1.00 82.00 195 VAL A O 1
ATOM 1457 N N . LEU A 1 196 ? -30.082 1.799 45.135 1.00 82.06 196 LEU A N 1
ATOM 1458 C CA . LEU A 1 196 ? -29.588 0.888 44.102 1.00 82.06 196 LEU A CA 1
ATOM 1459 C C . LEU A 1 196 ? -28.809 1.643 43.018 1.00 82.06 196 LEU A C 1
ATOM 1461 O O . LEU A 1 196 ? -27.682 1.276 42.690 1.00 82.06 196 LEU A O 1
ATOM 1465 N N . VAL A 1 197 ? -29.390 2.716 42.477 1.00 80.00 197 VAL A N 1
ATOM 1466 C CA . VAL A 1 197 ? -28.763 3.531 41.427 1.00 80.00 197 VAL A CA 1
ATOM 1467 C C . VAL A 1 197 ? -27.472 4.174 41.931 1.00 80.00 197 VAL A C 1
ATOM 1469 O O . VAL A 1 197 ? -26.462 4.154 41.223 1.00 80.00 197 VAL A O 1
ATOM 1472 N N . ALA A 1 198 ? -27.481 4.713 43.153 1.00 80.62 198 ALA A N 1
ATOM 1473 C CA . ALA A 1 198 ? -26.289 5.269 43.779 1.00 80.62 198 ALA A CA 1
ATOM 1474 C C . ALA A 1 198 ? -25.202 4.196 43.920 1.00 80.62 198 ALA A C 1
ATOM 1476 O O . ALA A 1 198 ? -24.093 4.405 43.440 1.00 80.62 198 ALA A O 1
ATOM 1477 N N . PHE A 1 199 ? -25.534 3.027 44.474 1.00 80.81 199 PHE A N 1
ATOM 1478 C CA . PHE A 1 199 ? -24.609 1.907 44.657 1.00 80.81 199 PHE A CA 1
ATOM 1479 C C . PHE A 1 199 ? -23.958 1.456 43.344 1.00 80.81 199 PHE A C 1
ATOM 1481 O O . PHE A 1 199 ? -22.730 1.397 43.258 1.00 80.81 199 PHE A O 1
ATOM 1488 N N . VAL A 1 200 ? -24.760 1.210 42.302 1.00 83.00 200 VAL A N 1
ATOM 1489 C CA . VAL A 1 200 ? -24.260 0.813 40.975 1.00 83.00 200 VAL A CA 1
ATOM 1490 C C . VAL A 1 200 ? -23.290 1.863 40.431 1.00 83.00 200 VAL A C 1
ATOM 1492 O O . VAL A 1 200 ? -22.219 1.522 39.928 1.00 83.00 200 VAL A O 1
ATOM 1495 N N . ARG A 1 201 ? -23.615 3.155 40.579 1.00 81.75 201 ARG A N 1
ATOM 1496 C CA . ARG A 1 201 ? -22.758 4.255 40.119 1.00 81.75 201 ARG A CA 1
ATOM 1497 C C . ARG A 1 201 ? -21.419 4.293 40.866 1.00 81.75 201 ARG A C 1
ATOM 1499 O O . ARG A 1 201 ? -20.382 4.476 40.226 1.00 81.75 201 ARG A O 1
ATOM 1506 N N . THR A 1 202 ? -21.415 4.098 42.184 1.00 81.06 202 THR A N 1
ATOM 1507 C CA . THR A 1 202 ? -20.183 4.114 42.990 1.00 81.06 202 THR A CA 1
ATOM 1508 C C . THR A 1 202 ? -19.296 2.909 42.696 1.00 81.06 202 THR A C 1
ATOM 1510 O O . THR A 1 202 ? -18.091 3.067 42.500 1.00 81.06 202 THR A O 1
ATOM 1513 N N . VAL A 1 203 ? -19.882 1.708 42.632 1.00 80.94 203 VAL A N 1
ATOM 1514 C CA . VAL A 1 203 ? -19.148 0.466 42.342 1.00 80.94 203 VAL A CA 1
ATOM 1515 C C . VAL A 1 203 ? -18.553 0.512 40.943 1.00 80.94 203 VAL A C 1
ATOM 1517 O O . VAL A 1 203 ? -17.382 0.188 40.771 1.00 80.94 203 VAL A O 1
ATOM 1520 N N . ARG A 1 204 ? -19.307 1.004 39.957 1.00 77.81 204 ARG A N 1
ATOM 1521 C CA . ARG A 1 204 ? -18.800 1.177 38.596 1.00 77.81 204 ARG A CA 1
ATOM 1522 C C . ARG A 1 204 ? -17.645 2.172 38.519 1.00 77.81 204 ARG A C 1
ATOM 1524 O O . ARG A 1 204 ? -16.654 1.880 37.861 1.00 77.81 204 ARG A O 1
ATOM 1531 N N . SER A 1 205 ? -17.744 3.316 39.199 1.00 79.12 205 SER A N 1
ATOM 1532 C CA . SER A 1 205 ? -16.646 4.294 39.260 1.00 79.12 205 SER A CA 1
ATOM 1533 C C . SER A 1 205 ? -15.361 3.657 39.807 1.00 79.12 205 SER A C 1
ATOM 1535 O O . SER A 1 205 ? -14.291 3.786 39.214 1.00 79.12 205 SER A O 1
ATOM 1537 N N . LYS A 1 206 ? -15.479 2.863 40.880 1.00 80.44 206 LYS A N 1
ATOM 1538 C CA . LYS A 1 206 ? -14.344 2.115 41.438 1.00 80.44 206 LYS A CA 1
ATOM 1539 C C . LYS A 1 206 ? -13.836 1.013 40.503 1.00 80.44 206 LYS A C 1
ATOM 1541 O O . LYS A 1 206 ? -12.630 0.834 40.389 1.00 80.44 206 LYS A O 1
ATOM 1546 N N . ALA A 1 207 ? -14.724 0.305 39.808 1.00 79.69 207 ALA A N 1
ATOM 1547 C CA . ALA A 1 207 ? -14.345 -0.729 38.847 1.00 79.69 207 ALA A CA 1
ATOM 1548 C C . ALA A 1 207 ? -13.612 -0.156 37.621 1.00 79.69 207 ALA A C 1
ATOM 1550 O O . ALA A 1 207 ? -12.696 -0.796 37.109 1.00 79.69 207 ALA A O 1
ATOM 1551 N N . MET A 1 208 ? -13.972 1.055 37.180 1.00 79.00 208 MET A N 1
ATOM 1552 C CA . MET A 1 208 ? -13.236 1.796 36.150 1.00 79.00 208 MET A CA 1
ATOM 1553 C C . MET A 1 208 ? -11.853 2.221 36.653 1.00 79.00 208 MET A C 1
ATOM 1555 O O . MET A 1 208 ? -10.861 1.992 35.967 1.00 79.00 208 MET A O 1
ATOM 1559 N N . ALA A 1 209 ? -11.766 2.758 37.875 1.00 79.75 209 ALA A N 1
ATOM 1560 C CA . ALA A 1 209 ? -10.491 3.149 38.483 1.00 79.75 209 ALA A CA 1
ATOM 1561 C C . ALA A 1 209 ? -9.530 1.961 38.695 1.00 79.75 209 ALA A C 1
ATOM 1563 O O . ALA A 1 209 ? -8.319 2.127 38.614 1.00 79.75 209 ALA A O 1
ATOM 1564 N N . ALA A 1 210 ? -10.065 0.761 38.931 1.00 79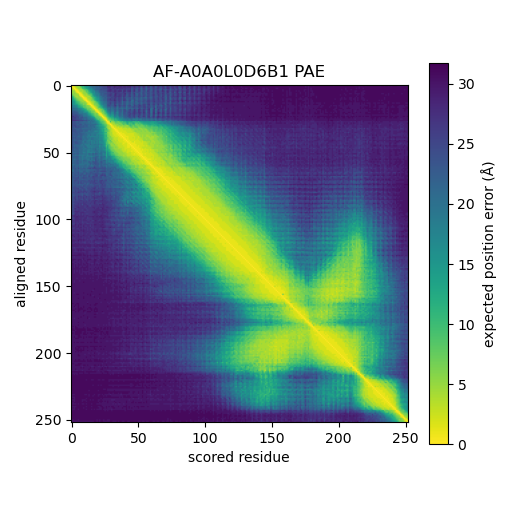.69 210 ALA A N 1
ATOM 1565 C CA . ALA A 1 210 ? -9.295 -0.474 39.085 1.00 79.69 210 ALA A CA 1
ATOM 1566 C C . ALA A 1 210 ? -9.005 -1.212 37.758 1.00 79.69 210 ALA A C 1
ATOM 1568 O O . ALA A 1 210 ? -8.452 -2.308 37.783 1.00 79.69 210 ALA A O 1
ATOM 1569 N N . GLY A 1 211 ? -9.417 -0.673 36.601 1.00 73.50 211 GLY A N 1
ATOM 1570 C CA . GLY A 1 211 ? -9.213 -1.308 35.288 1.00 73.50 211 GLY A CA 1
ATOM 1571 C C . GLY A 1 211 ? -10.049 -2.576 35.041 1.00 73.50 211 GLY A C 1
ATOM 1572 O O . GLY A 1 211 ? -9.830 -3.311 34.076 1.00 73.50 211 GLY A O 1
ATOM 1573 N N . LEU A 1 212 ? -11.028 -2.858 35.904 1.00 73.62 212 LEU A N 1
ATOM 1574 C CA . LEU A 1 212 ? -11.943 -3.994 35.761 1.00 73.62 212 LEU A CA 1
ATOM 1575 C C . LEU A 1 212 ? -13.046 -3.717 34.732 1.00 73.62 212 LEU A C 1
ATOM 1577 O O . LEU A 1 212 ? -13.544 -4.665 34.125 1.00 73.62 212 LEU A O 1
ATOM 1581 N N . HIS A 1 213 ? -13.384 -2.443 34.513 1.00 75.12 213 HIS A N 1
ATOM 1582 C CA . HIS A 1 213 ? -14.432 -1.983 33.603 1.00 75.12 213 HIS A CA 1
ATOM 1583 C C . HIS A 1 213 ? -13.869 -0.976 32.587 1.00 75.12 213 HIS A C 1
ATOM 1585 O O . HIS A 1 213 ? -13.307 0.041 32.986 1.00 75.12 213 HIS A O 1
ATOM 1591 N N . ASN A 1 214 ? -14.066 -1.210 31.286 1.00 70.50 214 ASN A N 1
ATOM 1592 C CA . ASN A 1 214 ? -13.464 -0.391 30.220 1.00 70.50 214 ASN A CA 1
ATOM 1593 C C . ASN A 1 214 ? -14.383 0.720 29.688 1.00 70.50 214 ASN A C 1
ATOM 1595 O O . ASN A 1 214 ? -13.914 1.640 29.026 1.00 70.50 214 ASN A O 1
ATOM 1599 N N . GLY A 1 215 ? -15.685 0.668 29.982 1.00 67.06 215 GLY A N 1
ATOM 1600 C CA . GLY A 1 215 ? -16.632 1.736 29.644 1.00 67.06 215 GLY A CA 1
ATOM 1601 C C . GLY A 1 215 ? -17.205 1.663 28.225 1.00 67.06 215 GLY A C 1
ATOM 1602 O O . GLY A 1 215 ? -18.022 2.514 27.878 1.00 67.06 215 GLY A O 1
ATOM 1603 N N . ALA A 1 216 ? -16.824 0.653 27.436 1.00 56.88 216 ALA A N 1
ATOM 1604 C CA . ALA A 1 216 ? -17.131 0.534 26.009 1.00 56.88 216 ALA A CA 1
ATOM 1605 C C . ALA A 1 216 ? -18.557 0.024 25.733 1.00 56.88 216 ALA A C 1
ATOM 1607 O O . ALA A 1 216 ? -19.143 0.341 24.703 1.00 56.88 216 ALA A O 1
ATOM 1608 N N . GLY A 1 217 ? -19.146 -0.730 26.666 1.00 55.19 217 GLY A N 1
ATOM 1609 C CA . GLY A 1 217 ? -20.500 -1.278 26.540 1.00 55.19 217 GLY A CA 1
ATOM 1610 C C . GLY A 1 217 ? -21.289 -1.093 27.824 1.00 55.19 217 GLY A C 1
ATOM 1611 O O . GLY A 1 217 ? -21.535 -2.055 28.537 1.00 55.19 217 GLY A O 1
ATOM 1612 N N . THR A 1 218 ? -21.636 0.149 28.163 1.00 54.47 218 THR A N 1
ATOM 1613 C CA . THR A 1 218 ? -22.246 0.435 29.469 1.00 54.47 218 THR A CA 1
ATOM 1614 C C . THR A 1 218 ? -23.763 0.372 29.427 1.00 54.47 218 THR A C 1
ATOM 1616 O O . THR A 1 218 ? -24.407 1.051 28.621 1.00 54.47 218 THR A O 1
ATOM 1619 N N . PHE A 1 219 ? -24.354 -0.349 30.384 1.00 54.53 219 PHE A N 1
ATOM 1620 C CA . PHE A 1 219 ? -25.801 -0.350 30.606 1.00 54.53 219 PHE A CA 1
ATOM 1621 C C . PHE A 1 219 ? -26.345 1.068 30.814 1.00 54.53 219 PHE A C 1
ATOM 1623 O O . PHE A 1 219 ? -27.495 1.330 30.484 1.00 54.53 219 PHE A O 1
ATOM 1630 N N . SER A 1 220 ? -25.534 2.021 31.299 1.00 54.03 220 SER A N 1
ATOM 1631 C CA . SER A 1 220 ? -25.982 3.410 31.467 1.00 54.03 220 SER A CA 1
ATOM 1632 C C . SER A 1 220 ? -26.336 4.114 30.167 1.00 54.03 220 SER A C 1
ATOM 1634 O O . SER A 1 220 ? -27.195 4.980 30.208 1.00 54.03 220 SER A O 1
ATOM 1636 N 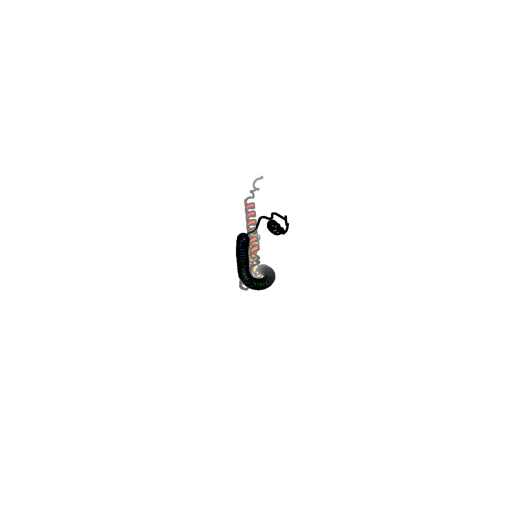N . ALA A 1 221 ? -25.692 3.811 29.035 1.00 54.47 221 ALA A N 1
ATOM 1637 C CA . ALA A 1 221 ? -26.032 4.486 27.781 1.00 54.47 221 ALA A CA 1
ATOM 1638 C C . ALA A 1 221 ? -27.468 4.126 27.365 1.00 54.47 221 ALA A C 1
ATOM 1640 O O . ALA A 1 221 ? -28.300 5.010 27.153 1.00 54.47 221 ALA A O 1
ATOM 1641 N N . TYR A 1 222 ? -27.785 2.829 27.404 1.00 54.91 222 TYR A N 1
ATOM 1642 C CA . TYR A 1 222 ? -29.119 2.299 27.131 1.00 54.91 222 TYR A CA 1
ATOM 1643 C C . TYR A 1 222 ? -30.133 2.631 28.231 1.00 54.91 222 TYR A C 1
ATOM 1645 O O . TYR A 1 222 ? -31.263 2.991 27.922 1.00 54.91 222 TYR A O 1
ATOM 1653 N N . ALA A 1 223 ? -29.747 2.592 29.509 1.00 56.34 223 ALA A N 1
ATOM 1654 C CA . ALA A 1 223 ? -30.623 2.933 30.629 1.00 56.34 223 ALA A CA 1
ATOM 1655 C C . ALA A 1 223 ? -30.946 4.432 30.677 1.00 56.34 223 ALA A C 1
ATOM 1657 O O . ALA A 1 223 ? -32.070 4.796 30.999 1.00 56.34 223 ALA A O 1
ATOM 1658 N N . VAL A 1 224 ? -30.012 5.317 30.306 1.00 60.56 224 VAL A N 1
ATOM 1659 C CA . VAL A 1 224 ? -30.276 6.761 30.176 1.00 60.56 224 VAL A CA 1
ATOM 1660 C C . VAL A 1 224 ? -31.182 7.034 28.976 1.00 60.56 224 VAL A C 1
ATOM 1662 O O . VAL A 1 224 ? -32.094 7.854 29.084 1.00 60.56 224 VAL A O 1
ATOM 1665 N N . GLN A 1 225 ? -30.992 6.340 27.850 1.00 62.66 225 GLN A N 1
ATOM 1666 C CA . GLN A 1 225 ? -31.915 6.428 26.713 1.00 62.66 225 GLN A CA 1
ATOM 1667 C C . GLN A 1 225 ? -33.310 5.894 27.064 1.00 62.66 225 GLN A C 1
ATOM 1669 O O . GLN A 1 225 ? -34.304 6.569 26.796 1.00 62.66 225 GLN A O 1
ATOM 1674 N N . GLY A 1 226 ? -33.387 4.747 27.738 1.00 62.78 226 GLY A N 1
ATOM 1675 C CA . GLY A 1 226 ? -34.626 4.162 28.245 1.00 62.78 226 GLY A CA 1
ATOM 1676 C C . GLY A 1 226 ? -35.328 5.075 29.249 1.00 62.78 226 GLY A C 1
ATOM 1677 O O . GLY A 1 226 ? -36.525 5.311 29.129 1.00 62.78 226 GLY A O 1
ATOM 1678 N N . LEU A 1 227 ? -34.583 5.687 30.174 1.00 68.50 227 LEU A N 1
ATOM 1679 C CA . LEU A 1 227 ? -35.113 6.652 31.137 1.00 68.50 227 LEU A CA 1
ATOM 1680 C C . LEU A 1 227 ? -35.656 7.901 30.437 1.00 68.50 227 LEU A C 1
ATOM 1682 O O . LEU A 1 227 ? -36.735 8.371 30.784 1.00 68.50 227 LEU A O 1
ATOM 1686 N N . ARG A 1 228 ? -34.963 8.426 29.417 1.00 75.44 228 ARG A N 1
ATOM 1687 C CA . ARG A 1 228 ? -35.477 9.550 28.615 1.00 75.44 228 ARG A CA 1
ATOM 1688 C C . ARG A 1 228 ? -36.774 9.185 27.902 1.00 75.44 228 ARG A C 1
ATOM 1690 O O . ARG A 1 228 ? -37.701 9.992 27.915 1.00 75.44 228 ARG A O 1
ATOM 1697 N N . LEU A 1 229 ? -36.854 7.995 27.305 1.00 73.25 229 LEU A N 1
ATOM 1698 C CA . LEU A 1 229 ? -38.070 7.507 26.648 1.00 73.25 229 LEU A CA 1
ATOM 1699 C C . LEU A 1 229 ? -39.223 7.354 27.644 1.00 73.25 229 LEU A C 1
ATOM 1701 O O . LEU A 1 229 ? -40.333 7.801 27.366 1.00 73.25 229 LEU A O 1
ATOM 1705 N N . LEU A 1 230 ? -38.944 6.813 28.828 1.00 69.44 230 LEU A N 1
ATOM 1706 C CA . LEU A 1 230 ? -39.922 6.613 29.892 1.00 69.44 230 LEU A CA 1
ATOM 1707 C C . LEU A 1 230 ? -40.419 7.950 30.466 1.00 69.44 230 LEU A C 1
ATOM 1709 O O . LEU A 1 230 ? -41.622 8.147 30.608 1.00 69.44 230 LEU A O 1
ATOM 1713 N N . VAL A 1 231 ? -39.528 8.922 30.688 1.00 77.06 231 VAL A N 1
ATOM 1714 C CA . VAL A 1 231 ? -39.900 10.297 31.068 1.00 77.06 231 VAL A CA 1
ATOM 1715 C C . VAL A 1 231 ? -40.765 10.952 29.987 1.00 77.06 231 VAL A C 1
ATOM 1717 O O . VAL A 1 231 ? -41.744 11.628 30.307 1.00 77.06 231 VAL A O 1
ATOM 1720 N N . ARG A 1 232 ? -40.449 10.741 28.703 1.00 80.38 232 ARG A N 1
ATOM 1721 C CA . ARG A 1 232 ? -41.259 11.246 27.582 1.00 80.38 232 ARG A CA 1
ATOM 1722 C C . ARG A 1 232 ? -42.650 10.616 27.563 1.00 80.38 232 ARG A C 1
ATOM 1724 O O . ARG A 1 232 ? -43.635 11.320 27.360 1.00 80.38 232 ARG A O 1
ATOM 1731 N N . TRP A 1 233 ? -42.728 9.313 27.815 1.00 76.69 233 TRP A N 1
ATOM 1732 C CA . TRP A 1 233 ? -43.984 8.576 27.894 1.00 76.69 233 TRP A CA 1
ATOM 1733 C C . TRP A 1 233 ? -44.852 9.048 29.067 1.00 76.69 233 TRP A C 1
ATOM 1735 O O . TRP A 1 233 ? -46.016 9.384 28.849 1.00 76.69 233 TRP A O 1
ATOM 1745 N N . ILE A 1 234 ? -44.275 9.199 30.267 1.00 71.69 234 ILE A N 1
ATOM 1746 C CA . ILE A 1 234 ? -44.962 9.740 31.454 1.00 71.69 234 ILE A CA 1
ATOM 1747 C C . ILE A 1 234 ? -45.485 11.156 31.192 1.00 71.69 234 ILE A C 1
ATOM 1749 O O . ILE A 1 234 ? -46.643 11.444 31.487 1.00 71.69 234 ILE A O 1
ATOM 1753 N N . LYS A 1 235 ? -44.674 12.036 30.586 1.00 78.38 235 LYS A N 1
ATOM 1754 C CA . LYS A 1 235 ? -45.133 13.377 30.189 1.00 78.38 235 LYS A CA 1
ATOM 1755 C C . LYS A 1 235 ? -46.315 13.314 29.220 1.00 78.38 235 LYS A C 1
ATOM 1757 O O . LYS A 1 235 ? -47.242 14.105 29.358 1.00 78.38 235 LYS A O 1
ATOM 1762 N N . SER A 1 236 ? -46.316 12.367 28.279 1.00 77.00 236 SER A N 1
ATOM 1763 C CA . SER A 1 236 ? -47.440 12.187 27.350 1.00 77.00 236 SER A CA 1
ATOM 1764 C C . SER A 1 236 ? -48.716 11.701 28.047 1.00 77.00 236 SER A C 1
ATOM 1766 O O . SER A 1 236 ? -49.807 12.140 27.693 1.00 77.00 236 SER A O 1
ATOM 1768 N N . LEU A 1 237 ? -48.591 10.844 29.066 1.00 70.62 237 LEU A N 1
ATOM 1769 C CA . LEU A 1 237 ? -49.726 10.379 29.863 1.00 70.62 237 LEU A CA 1
ATOM 1770 C C . LEU A 1 237 ? -50.301 11.490 30.740 1.00 70.62 237 LEU A C 1
ATOM 1772 O O . LEU A 1 237 ? -51.515 11.649 30.783 1.00 70.62 237 LEU A O 1
ATOM 1776 N N . LEU A 1 238 ? -49.445 12.288 31.385 1.00 72.06 238 LEU A N 1
ATOM 1777 C CA . LEU A 1 238 ? -49.863 13.462 32.159 1.00 72.06 238 LEU A CA 1
ATOM 1778 C C . LEU A 1 238 ? -50.555 14.505 31.275 1.00 72.06 238 LEU A C 1
ATOM 1780 O O . LEU A 1 238 ? -51.584 15.043 31.666 1.00 72.06 238 LEU A O 1
ATOM 1784 N N . ALA A 1 239 ? -50.044 14.742 30.063 1.00 73.75 239 ALA A N 1
ATOM 1785 C CA . ALA A 1 239 ? -50.684 15.631 29.096 1.00 73.75 239 ALA A CA 1
ATOM 1786 C C . ALA A 1 239 ? -52.057 15.104 28.638 1.00 73.75 239 ALA A C 1
ATOM 1788 O O . ALA A 1 239 ? -53.003 15.877 28.531 1.00 73.75 239 ALA A O 1
ATOM 1789 N N . LYS A 1 240 ? -52.194 13.788 28.420 1.00 71.19 240 LYS A N 1
ATOM 1790 C CA . LYS A 1 240 ? -53.485 13.157 28.098 1.00 71.19 240 LYS A CA 1
ATOM 1791 C C . LYS A 1 240 ? -54.472 13.193 29.267 1.00 71.19 240 LYS A C 1
ATOM 1793 O O . LYS A 1 240 ? -55.653 13.416 29.038 1.00 71.19 240 LYS A O 1
ATOM 1798 N N . ALA A 1 241 ? -54.002 13.009 30.500 1.00 64.31 241 ALA A N 1
ATOM 1799 C CA . ALA A 1 241 ? -54.834 13.089 31.700 1.00 64.31 241 ALA A CA 1
ATOM 1800 C C . ALA A 1 241 ? -55.312 14.524 31.979 1.00 64.31 241 ALA A C 1
ATOM 1802 O O . ALA A 1 241 ? -56.458 14.716 32.367 1.00 64.31 241 ALA A O 1
ATOM 1803 N N . ALA A 1 242 ? -54.471 15.530 31.719 1.00 62.62 242 ALA A N 1
ATOM 1804 C CA . ALA A 1 242 ? -54.844 16.943 31.816 1.00 62.62 242 ALA A CA 1
ATOM 1805 C C . ALA A 1 242 ? -55.819 17.396 30.709 1.00 62.62 242 ALA A C 1
ATOM 1807 O O . ALA A 1 242 ? -56.499 18.404 30.870 1.00 62.62 242 ALA A O 1
ATOM 1808 N N . ALA A 1 243 ? -55.895 16.656 29.598 1.00 58.75 243 ALA A N 1
ATOM 1809 C CA . ALA A 1 243 ? -56.812 16.908 28.488 1.00 58.75 243 ALA A CA 1
ATOM 1810 C C . ALA A 1 243 ? -58.130 16.109 28.576 1.00 58.75 243 ALA A C 1
ATOM 1812 O O . ALA A 1 243 ? -58.967 16.226 27.681 1.00 58.75 243 ALA A O 1
ATOM 1813 N N . ALA A 1 244 ? -58.329 15.289 29.616 1.00 49.25 244 ALA A N 1
ATOM 1814 C CA . ALA A 1 244 ? -59.575 14.552 29.805 1.00 49.25 244 ALA A CA 1
ATOM 1815 C C . ALA A 1 244 ? -60.681 15.506 30.311 1.00 49.25 244 ALA A C 1
ATOM 1817 O O . ALA A 1 244 ? -60.515 16.103 31.377 1.00 49.25 244 ALA A O 1
ATOM 1818 N N . PRO A 1 245 ? -61.801 15.682 29.582 1.00 51.75 245 PRO A N 1
ATOM 1819 C CA . PRO A 1 245 ? -62.888 16.545 30.028 1.00 51.75 245 PRO A CA 1
ATOM 1820 C C . PRO A 1 245 ? -63.543 15.966 31.287 1.00 51.75 245 PRO A C 1
ATOM 1822 O O . PRO A 1 245 ? -63.802 14.765 31.370 1.00 51.75 245 PRO A O 1
ATOM 1825 N N . ALA A 1 246 ? -63.816 16.837 32.261 1.00 53.91 246 ALA A N 1
ATOM 1826 C CA . ALA A 1 246 ? -64.570 16.527 33.468 1.00 53.91 246 ALA A CA 1
ATOM 1827 C C . ALA A 1 246 ? -66.005 16.120 33.099 1.00 53.91 246 ALA A C 1
ATOM 1829 O O . ALA A 1 246 ? -66.909 16.947 33.043 1.00 53.91 246 ALA A O 1
ATOM 1830 N N 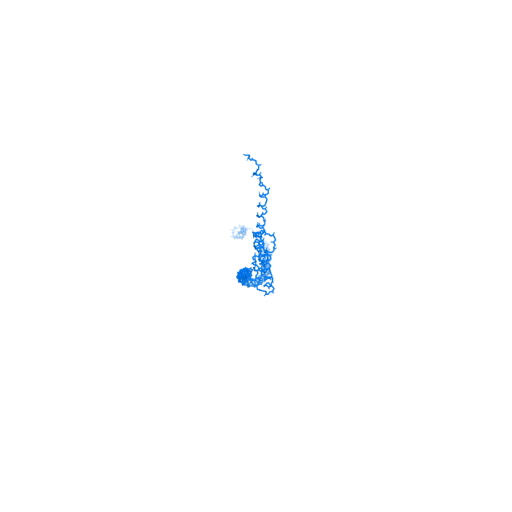. ILE A 1 247 ? -66.214 14.835 32.824 1.00 50.47 247 ILE A N 1
ATOM 1831 C CA . ILE A 1 247 ? -67.543 14.243 32.727 1.00 50.47 247 ILE A CA 1
ATOM 1832 C C . ILE A 1 247 ? -67.740 13.455 34.014 1.00 50.47 247 ILE A C 1
ATOM 1834 O O . ILE A 1 247 ? -67.196 12.367 34.165 1.00 50.47 247 ILE A O 1
ATOM 1838 N N . ILE A 1 248 ? -68.423 14.081 34.970 1.00 48.44 248 ILE A N 1
ATOM 1839 C CA . ILE A 1 248 ? -69.536 13.557 35.780 1.00 48.44 248 ILE A CA 1
ATOM 1840 C C . ILE A 1 248 ? -69.773 14.603 36.876 1.00 48.44 248 ILE A C 1
ATOM 1842 O O . ILE A 1 248 ? -69.164 14.578 37.942 1.00 48.44 248 ILE A O 1
ATOM 1846 N N . ALA A 1 249 ? -70.655 15.549 36.576 1.00 47.41 249 ALA A N 1
ATOM 1847 C CA . ALA A 1 249 ? -71.483 16.240 37.554 1.00 47.41 249 ALA A CA 1
ATOM 1848 C C . ALA A 1 249 ? -72.615 16.931 36.790 1.00 47.41 249 ALA A C 1
ATOM 1850 O O . ALA A 1 249 ? -72.533 18.129 36.562 1.00 47.41 249 ALA A O 1
ATOM 1851 N N . THR A 1 250 ? -73.605 16.152 36.339 1.00 46.16 250 THR A N 1
ATOM 1852 C CA . THR A 1 250 ? -75.026 16.542 36.217 1.00 46.16 250 THR A CA 1
ATOM 1853 C C . THR A 1 250 ? -75.814 15.450 35.485 1.00 46.16 250 THR A C 1
ATOM 1855 O O . THR A 1 250 ? -75.976 15.463 34.271 1.00 46.16 250 THR A O 1
ATOM 1858 N N . SER A 1 251 ? -76.376 14.516 36.241 1.00 39.25 251 SER A N 1
ATOM 1859 C CA . SER A 1 251 ? -77.733 14.051 35.957 1.00 39.25 251 SER A CA 1
ATOM 1860 C C . SER A 1 251 ? -78.365 13.661 37.286 1.00 39.25 251 SER A C 1
ATOM 1862 O O . SER A 1 251 ? -77.915 12.722 37.942 1.00 39.25 251 SER A O 1
ATOM 1864 N N . SER A 1 252 ? -79.316 14.506 37.673 1.00 40.34 252 SER A N 1
ATOM 1865 C CA . SER A 1 252 ? -80.373 14.317 38.667 1.00 40.34 252 SER A CA 1
ATOM 1866 C C . SER A 1 252 ? -80.951 12.911 38.712 1.00 40.34 252 SER A C 1
ATOM 1868 O O . SER A 1 252 ? -81.153 12.362 37.603 1.00 40.34 252 SER A O 1
#

Foldseek 3Di:
DPDDDPPPVVVPPDPPDDDDDDDDDDDDPVNVVVVVVVVVVVVVVVVVVVVVVVVVVVVVVVVVVVVVVVVVVVVVVVVVVVVVVVVVVVVVVVVVVVVVVVVVVVVVVVVVVVVVVVVVVVVVVVVVVVVVVVVVVVLVVLQVLQVVVLVVLLVVLLVVLPDPVNQVVLLVVLVVDPDPPVVSVVVSVVVSVVSSVVSSVVVVVVCVVVVSHDPSHHPCVVVVVVVVVVVVVVVVVVVVVVVDDPPDDDDD

pLDDT: mean 74.88, std 16.66, range [32.75, 95.56]

Sequence (252 aa):
MLQGMDSSLDALNKPLWRGDAVGAASATPGSLRTELEAAFSRQAAVNQFLAHTSVLSSVLSIDELNESRHTITELEDSLADHSMILDELNTTVEELHTQVEVHEAHEQALASALSQHQSQLAAMEATLAAQAAALVAVERTKVRKDMLLDGAVTVAGLWGVNMTLFTLPLNIVVGILPISARAGAWLVQAVKLVVLVAFVRTVRSKAMAAGLHNGAGTFSAYAVQGLRLLVRWIKSLLAKAAAAPAIIATSS

Nearest PDB structures (foldseek):
  3ja6-assembly1_I  TM=2.943E-01  e=6.478E+00  Escherichia coli

Organism: NCBI:txid461836